Protein AF-A0A3P7IKB2-F1 (afdb_monomer)

Mean predicted aligned error: 12.68 Å

Radius of gyration: 20.89 Å; Cα contacts (8 Å, |Δi|>4): 134; chains: 1; bounding box: 63×35×71 Å

Organism: Strongylus vulgaris (NCBI:txid40348)

pLDDT: mean 78.28, std 22.85, range [29.98, 98.69]

Sequence (186 aa):
MGSYHFILLITIACICNASSASIFAKDVGKMSVLPPAHYDYEACMDNIFDNAQLTFNAKLGLDPALTWKNATELAEQVHMLIDKGVDSFVQVCNARQVYAYQLGATYPFCVNRFYLLNRDATPFADAVTYIHTYKHLEFICSTGFDVYQSNLACIVNAEHTGGTVYQACFYKFQQIVQNNPYRFCE

Secondary structure (DSSP, 8-state):
----------------------S--S-GGG--SPPPS---GGG--HHHHHHHHHHHHHHHT--TT-SGGGHHHHHHHHHHHHHT-HHHHHHHHHHHHHHHHHHGGGHHHHS-HHHHHHSTT--HHHHHHHHHHHHHHHHHTTTTHHHHHHTHHHHHHHHTTSTHHHHHHHHHHHHHHHH-GGGGG-

Foldseek 3Di:
DDDDDDDDDPDPDPPPPPDDPDDDPDPPPPPPDDPPPDPPLVLADPVLLLVLLQQLCVLLVHDSPDDLQPLVVVLVSLVVQLLVALVSLVSNLVSLVSSCVSCPPNVVSSLDLVSQCVPPVRDSVSSVSNSCSSVVSVCCSPVVVVVCRVCVVVVSCCVPVVPPVVVVVVVVLVVVCVVPVVVNPD

Structure (mmCIF, N/CA/C/O backbone):
data_AF-A0A3P7IKB2-F1
#
_entry.id   AF-A0A3P7IKB2-F1
#
loop_
_atom_site.group_PDB
_atom_site.id
_atom_site.type_symbol
_atom_site.label_atom_id
_atom_site.label_alt_id
_atom_site.label_comp_id
_atom_site.label_asym_id
_atom_site.label_entity_id
_atom_site.label_seq_id
_atom_site.pdbx_PDB_ins_code
_atom_site.Cartn_x
_atom_site.Cartn_y
_atom_site.Cartn_z
_atom_site.occupancy
_atom_site.B_iso_or_equiv
_atom_site.auth_seq_id
_atom_site.auth_comp_id
_atom_site.auth_asym_id
_atom_site.auth_atom_id
_atom_site.pdbx_PDB_model_num
ATOM 1 N N . MET A 1 1 ? -32.633 13.923 53.575 1.00 35.03 1 MET A N 1
ATOM 2 C CA . MET A 1 1 ? -31.518 13.758 54.532 1.00 35.03 1 MET A CA 1
ATOM 3 C C . MET A 1 1 ? -30.648 12.616 54.034 1.00 35.03 1 MET A C 1
ATOM 5 O O . MET A 1 1 ? -31.168 11.516 53.955 1.00 35.03 1 MET A O 1
ATOM 9 N N . GLY A 1 2 ? -29.385 12.911 53.691 1.00 33.53 2 GLY A N 1
ATOM 10 C CA . GLY A 1 2 ? -28.311 11.953 53.353 1.00 33.53 2 GLY A CA 1
ATOM 11 C C . GLY A 1 2 ? -28.453 11.256 51.991 1.00 33.53 2 GLY A C 1
ATOM 12 O O . GLY A 1 2 ? -29.550 10.896 51.602 1.00 33.53 2 GLY A O 1
ATOM 13 N N . SER A 1 3 ? -27.419 11.021 51.190 1.00 29.98 3 SER A N 1
ATOM 14 C CA . SER A 1 3 ? -25.998 11.359 51.267 1.00 29.98 3 SER A CA 1
ATOM 15 C C . SER A 1 3 ? -25.433 11.289 49.847 1.00 29.98 3 SER A C 1
ATOM 17 O O . SER A 1 3 ? -25.861 10.477 49.030 1.00 29.98 3 SER A O 1
ATOM 19 N N . TYR A 1 4 ? -24.479 12.168 49.575 1.00 33.03 4 TYR A N 1
ATOM 20 C CA . TYR A 1 4 ? -23.748 12.300 48.324 1.00 33.03 4 TYR A CA 1
ATOM 21 C C . TYR A 1 4 ? -22.909 11.049 48.032 1.00 33.03 4 TYR A C 1
ATOM 23 O O . TYR A 1 4 ? -22.103 10.650 48.868 1.00 33.03 4 TYR A O 1
ATOM 31 N N . HIS A 1 5 ? -23.024 10.492 46.825 1.00 34.00 5 HIS A N 1
ATOM 32 C CA . HIS A 1 5 ? -21.982 9.648 46.244 1.00 34.00 5 HIS A CA 1
ATOM 33 C C . HIS A 1 5 ? -21.481 10.295 44.953 1.00 34.00 5 HIS A C 1
ATOM 35 O O . HIS A 1 5 ? -22.107 10.226 43.899 1.00 34.00 5 HIS A O 1
ATOM 41 N N . PHE A 1 6 ? -20.339 10.966 45.091 1.00 35.66 6 PHE A N 1
ATOM 42 C CA . PHE A 1 6 ? -19.444 11.357 44.011 1.00 35.66 6 PHE A CA 1
ATOM 43 C C . PHE A 1 6 ? -19.010 10.092 43.256 1.00 35.66 6 PHE A C 1
ATOM 45 O O . PHE A 1 6 ? -18.331 9.243 43.833 1.00 35.66 6 PHE A O 1
ATOM 52 N N . ILE A 1 7 ? -19.375 9.967 41.979 1.00 40.84 7 ILE A N 1
ATOM 53 C CA . ILE A 1 7 ? -18.714 9.032 41.064 1.00 40.84 7 ILE A CA 1
ATOM 54 C C . ILE A 1 7 ? -17.705 9.841 40.254 1.00 40.84 7 ILE A C 1
ATOM 56 O O . ILE A 1 7 ? -18.037 10.775 39.528 1.00 40.84 7 ILE A O 1
ATOM 60 N N . LEU A 1 8 ? -16.452 9.484 40.495 1.00 32.28 8 LEU A N 1
ATOM 61 C CA . LEU A 1 8 ? -15.221 10.032 39.963 1.00 32.28 8 LEU A CA 1
ATOM 62 C C . LEU A 1 8 ? -15.189 9.889 38.427 1.00 32.28 8 LEU A C 1
ATOM 64 O O . LEU A 1 8 ? -15.072 8.783 37.905 1.00 32.28 8 LEU A O 1
ATOM 68 N N . LEU A 1 9 ? -15.277 11.007 37.704 1.00 33.47 9 LEU A N 1
ATOM 69 C CA . LEU A 1 9 ? -14.920 11.087 36.285 1.00 33.47 9 LEU A CA 1
ATOM 70 C C . LEU A 1 9 ? -13.393 10.984 36.176 1.00 33.47 9 LEU A C 1
ATOM 72 O O . LEU A 1 9 ? -12.683 11.958 36.414 1.00 33.47 9 LEU A O 1
ATOM 76 N N . ILE A 1 10 ? -12.883 9.798 35.845 1.00 36.22 10 ILE A N 1
ATOM 77 C CA . ILE A 1 10 ? -11.482 9.619 35.456 1.00 36.22 10 ILE A CA 1
ATOM 78 C C . ILE A 1 10 ? -11.374 10.025 33.985 1.00 36.22 10 ILE A C 1
ATOM 80 O O . ILE A 1 10 ? -11.664 9.245 33.081 1.00 36.22 10 ILE A O 1
ATOM 84 N N . THR A 1 11 ? -10.975 11.269 33.739 1.00 36.56 11 THR A N 1
ATOM 85 C CA . THR A 1 11 ? -10.481 11.704 32.435 1.00 36.56 11 THR A CA 1
ATOM 86 C C . THR A 1 11 ? -9.097 11.095 32.217 1.00 36.56 11 THR A C 1
ATOM 88 O O . THR A 1 11 ? -8.102 11.544 32.783 1.00 36.56 11 THR A O 1
ATOM 91 N N . ILE A 1 12 ? -9.019 10.048 31.394 1.00 41.91 12 ILE A N 1
ATOM 92 C CA . ILE A 1 12 ? -7.742 9.550 30.875 1.00 41.91 12 ILE A CA 1
ATOM 93 C C . ILE A 1 12 ? -7.279 10.553 29.814 1.00 41.91 12 ILE A C 1
ATOM 95 O O . ILE A 1 12 ? -7.663 10.485 28.650 1.00 41.91 12 ILE A O 1
ATOM 99 N N . ALA A 1 13 ? -6.489 11.536 30.238 1.00 35.66 13 ALA A N 1
ATOM 100 C CA . ALA A 1 13 ? -5.716 12.364 29.328 1.00 35.66 13 ALA A CA 1
ATOM 101 C C . ALA A 1 13 ? -4.576 11.503 28.760 1.00 35.66 13 ALA A C 1
ATOM 103 O O . ALA A 1 13 ? -3.631 11.167 29.473 1.00 35.66 13 ALA A O 1
ATOM 104 N N . CYS A 1 14 ? -4.664 11.126 27.482 1.00 36.06 14 CYS A N 1
ATOM 105 C CA . CYS A 1 14 ? -3.526 10.592 26.736 1.00 36.06 14 CYS A CA 1
ATOM 106 C C . CYS A 1 14 ? -2.481 11.705 26.583 1.00 36.06 14 CYS A C 1
ATOM 108 O O . CYS A 1 14 ? -2.535 12.513 25.659 1.00 36.06 14 CYS A O 1
ATOM 110 N N . ILE A 1 15 ? -1.536 11.767 27.518 1.00 36.44 15 ILE A N 1
ATOM 111 C CA . ILE A 1 15 ? -0.353 12.616 27.406 1.00 36.44 15 ILE A CA 1
ATOM 112 C C . ILE A 1 15 ? 0.660 11.846 26.554 1.00 36.44 15 ILE A C 1
ATOM 114 O O . ILE A 1 15 ? 1.457 11.060 27.064 1.00 36.44 15 ILE A O 1
ATOM 118 N N . CYS A 1 16 ? 0.626 12.050 25.238 1.00 31.62 16 CYS A N 1
ATOM 119 C CA . CYS A 1 16 ? 1.733 11.669 24.366 1.00 31.62 16 CYS A CA 1
ATOM 120 C C . CYS A 1 16 ? 2.900 12.637 24.612 1.00 31.62 16 CYS A C 1
ATOM 122 O O . CYS A 1 16 ? 3.065 13.626 23.903 1.00 31.62 16 CYS A O 1
ATOM 124 N N . ASN A 1 17 ? 3.714 12.361 25.634 1.00 33.75 17 ASN A N 1
ATOM 125 C CA . ASN A 1 17 ? 5.027 12.986 25.783 1.00 33.75 17 ASN A CA 1
ATOM 126 C C . ASN A 1 17 ? 5.966 12.418 24.709 1.00 33.75 17 ASN A C 1
ATOM 128 O O . ASN A 1 17 ? 6.709 11.469 24.949 1.00 33.75 17 ASN A O 1
ATOM 132 N N . ALA A 1 18 ? 5.935 12.999 23.512 1.00 41.00 18 ALA A N 1
ATOM 133 C CA . ALA A 1 18 ? 6.998 12.821 22.535 1.00 41.00 18 ALA A CA 1
ATOM 134 C C . ALA A 1 18 ? 8.152 13.766 22.899 1.00 41.00 18 ALA A C 1
ATOM 136 O O . ALA A 1 18 ? 8.219 14.898 22.430 1.00 41.00 18 ALA A O 1
ATOM 137 N N . SER A 1 19 ? 9.059 13.295 23.755 1.00 37.88 19 SER A N 1
ATOM 138 C CA . SER A 1 19 ? 10.314 13.988 24.051 1.00 37.88 19 SER A CA 1
ATOM 139 C C . SER A 1 19 ? 11.480 13.032 23.883 1.00 37.88 19 SER A C 1
ATOM 141 O O . SER A 1 19 ? 11.711 12.192 24.749 1.00 37.88 19 SER A O 1
ATOM 143 N N . SER A 1 20 ? 12.211 13.186 22.776 1.00 37.53 20 SER A N 1
ATOM 144 C CA . SER A 1 20 ? 13.685 13.197 22.718 1.00 37.53 20 SER A CA 1
ATOM 145 C C . SER A 1 20 ? 14.148 13.273 21.260 1.00 37.53 20 SER A C 1
ATOM 147 O O . SER A 1 20 ? 14.622 12.301 20.681 1.00 37.53 20 SER A O 1
ATOM 149 N N . ALA A 1 21 ? 14.020 14.458 20.660 1.00 41.19 21 ALA A N 1
ATOM 150 C CA . ALA A 1 21 ? 14.816 14.841 19.501 1.00 41.19 21 ALA A CA 1
ATOM 151 C C . ALA A 1 21 ? 16.108 15.494 20.010 1.00 41.19 21 ALA A C 1
ATOM 153 O O . ALA A 1 21 ? 16.166 16.708 20.173 1.00 41.19 21 ALA A O 1
ATOM 154 N N . SER A 1 22 ? 17.123 14.689 20.326 1.00 43.22 22 SER A N 1
ATOM 155 C CA . SER A 1 22 ? 18.510 15.156 20.467 1.00 43.22 22 SER A CA 1
ATOM 156 C C . SER A 1 22 ? 19.456 13.985 20.723 1.00 43.22 22 SER A C 1
ATOM 158 O O . SER A 1 22 ? 19.772 13.697 21.861 1.00 43.22 22 SER A O 1
ATOM 160 N N . ILE A 1 23 ? 19.911 13.317 19.661 1.00 38.28 23 ILE A N 1
ATOM 161 C CA . ILE A 1 23 ? 21.263 12.739 19.483 1.00 38.28 23 ILE A CA 1
ATOM 162 C C . ILE A 1 23 ? 21.319 12.347 17.998 1.00 38.28 23 ILE A C 1
ATOM 164 O O . ILE A 1 23 ? 21.072 11.211 17.642 1.00 38.28 23 ILE A O 1
ATOM 168 N N . PHE A 1 24 ? 21.543 13.309 17.103 1.00 40.88 24 PHE A N 1
ATOM 169 C CA . PHE A 1 24 ? 22.051 13.067 15.739 1.00 40.88 24 PHE A CA 1
ATOM 170 C C . PHE A 1 24 ? 22.566 14.398 15.174 1.00 40.88 24 PHE A C 1
ATOM 172 O O . PHE A 1 24 ? 22.107 14.915 14.167 1.00 40.88 24 PHE A O 1
ATOM 179 N N . ALA A 1 25 ? 23.504 15.017 15.890 1.00 40.91 25 ALA A N 1
ATOM 180 C CA . ALA A 1 25 ? 24.117 16.282 15.481 1.00 40.91 25 ALA A CA 1
ATOM 181 C C . ALA A 1 25 ? 25.643 16.231 15.612 1.00 40.91 25 ALA A C 1
ATOM 183 O O . ALA A 1 25 ? 26.257 17.175 16.105 1.00 40.91 25 ALA A O 1
ATOM 184 N N . LYS A 1 26 ? 26.272 15.110 15.224 1.00 38.34 26 LYS A N 1
ATOM 185 C CA . LYS A 1 26 ? 27.737 15.012 15.308 1.00 38.34 26 LYS A CA 1
ATOM 186 C C . LYS A 1 26 ? 28.496 14.427 14.121 1.00 38.34 26 LYS A C 1
ATOM 188 O O . LYS A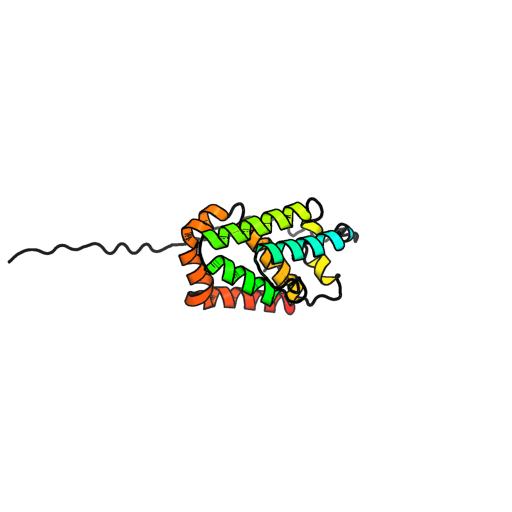 1 26 ? 29.705 14.320 14.240 1.00 38.34 26 LYS A O 1
ATOM 193 N N . ASP A 1 27 ? 27.861 14.196 12.969 1.00 39.84 27 ASP A N 1
ATOM 194 C CA . ASP A 1 27 ? 28.588 13.780 11.751 1.00 39.84 27 ASP A CA 1
ATOM 195 C C . ASP A 1 27 ? 28.068 14.419 10.446 1.00 39.84 27 ASP A C 1
ATOM 197 O O . ASP A 1 27 ? 28.113 13.834 9.369 1.00 39.84 27 ASP A O 1
ATOM 201 N N . VAL A 1 28 ? 27.623 15.680 10.498 1.00 44.06 28 VAL A N 1
ATOM 202 C CA . VAL A 1 28 ? 27.220 16.441 9.289 1.00 44.06 28 VAL A CA 1
ATOM 203 C C . VAL A 1 28 ? 28.438 16.961 8.488 1.00 44.06 28 VAL A C 1
ATOM 205 O O . VAL A 1 28 ? 28.302 17.492 7.393 1.00 44.06 28 VAL A O 1
ATOM 208 N N . GLY A 1 29 ? 29.666 16.761 8.980 1.00 36.91 29 GLY A N 1
ATOM 209 C CA . GLY A 1 29 ? 30.896 17.281 8.363 1.00 36.91 29 GLY A CA 1
ATOM 210 C C . GLY A 1 29 ? 31.523 16.433 7.245 1.00 36.91 29 GLY A C 1
ATOM 211 O O . GLY A 1 29 ? 32.577 16.813 6.742 1.00 36.91 29 GLY A O 1
ATOM 212 N N . LYS A 1 30 ? 30.937 15.287 6.867 1.00 37.75 30 LYS A N 1
ATOM 213 C CA . LYS A 1 30 ? 31.501 14.379 5.840 1.00 37.75 30 LYS A CA 1
ATOM 214 C C . LYS A 1 30 ? 30.495 13.864 4.802 1.00 37.75 30 LYS A C 1
ATOM 216 O O . LYS A 1 30 ? 30.789 12.908 4.093 1.00 37.75 30 LYS A O 1
ATOM 221 N N . MET A 1 31 ? 29.342 14.513 4.650 1.00 40.25 31 MET A N 1
ATOM 222 C CA . MET A 1 31 ? 28.384 14.184 3.586 1.00 40.25 31 MET A CA 1
ATOM 223 C C . MET A 1 31 ? 28.630 15.050 2.336 1.00 40.25 31 MET A C 1
ATOM 225 O O . MET A 1 31 ? 27.767 15.808 1.912 1.00 40.25 31 MET A O 1
ATOM 229 N N . SER A 1 32 ? 29.835 14.993 1.766 1.00 43.19 32 SER A N 1
ATOM 230 C CA . SER A 1 32 ? 30.156 15.621 0.468 1.00 43.19 32 SER A CA 1
ATOM 231 C C . SER A 1 32 ? 30.584 14.611 -0.598 1.00 43.19 32 SER A C 1
ATOM 233 O O . SER A 1 32 ? 31.052 14.989 -1.668 1.00 43.19 32 SER A O 1
ATOM 235 N N . VAL A 1 33 ? 30.360 13.321 -0.346 1.00 41.59 33 VAL A N 1
ATOM 236 C CA . VAL A 1 33 ? 30.432 12.289 -1.378 1.00 41.59 33 VAL A CA 1
ATOM 237 C C . VAL A 1 33 ? 29.000 11.877 -1.680 1.00 41.59 33 VAL A C 1
ATOM 239 O O . VAL A 1 33 ? 28.375 11.164 -0.896 1.00 41.59 33 VAL A O 1
ATOM 242 N N . LEU A 1 34 ? 28.464 12.374 -2.798 1.00 44.47 34 LEU A N 1
ATOM 243 C CA . LEU A 1 34 ? 27.286 11.764 -3.410 1.00 44.47 34 LEU A CA 1
ATOM 244 C C . LEU A 1 34 ? 27.591 10.264 -3.573 1.00 44.47 34 LEU A C 1
ATOM 246 O O . LEU A 1 34 ? 28.666 9.937 -4.089 1.00 44.47 34 LEU A O 1
ATOM 250 N N . PRO A 1 35 ? 26.713 9.356 -3.113 1.00 43.41 35 PRO A N 1
ATOM 251 C CA . PRO A 1 35 ? 26.913 7.933 -3.339 1.00 43.41 35 PRO A CA 1
ATOM 252 C C . PRO A 1 35 ? 27.059 7.665 -4.850 1.00 43.41 35 PRO A C 1
ATOM 254 O O . PRO A 1 35 ? 26.479 8.395 -5.660 1.00 43.41 35 PRO A O 1
ATOM 257 N N . PRO A 1 36 ? 27.872 6.670 -5.246 1.00 42.41 36 PRO A N 1
ATOM 258 C CA . PRO A 1 36 ? 28.173 6.400 -6.648 1.00 42.41 36 PRO A CA 1
ATOM 259 C C . PRO A 1 36 ? 26.894 6.192 -7.472 1.00 42.41 36 PRO A C 1
ATOM 261 O O . PRO A 1 36 ? 25.924 5.610 -6.995 1.00 42.41 36 PRO A O 1
ATOM 264 N N . ALA A 1 37 ? 26.919 6.667 -8.719 1.00 46.56 37 ALA A N 1
ATOM 265 C CA . ALA A 1 37 ? 25.784 6.836 -9.635 1.00 46.56 37 ALA A CA 1
ATOM 266 C C . ALA A 1 37 ? 25.101 5.542 -10.142 1.00 46.56 37 ALA A C 1
ATOM 268 O O . ALA A 1 37 ? 24.455 5.563 -11.184 1.00 46.56 37 ALA A O 1
ATOM 269 N N . HIS A 1 38 ? 25.217 4.427 -9.424 1.00 43.47 38 HIS A N 1
ATOM 270 C CA . HIS A 1 38 ? 24.499 3.185 -9.708 1.00 43.47 38 HIS A CA 1
ATOM 271 C C . HIS A 1 38 ? 23.595 2.860 -8.521 1.00 43.47 38 HIS A C 1
ATOM 273 O O . HIS A 1 38 ? 23.889 2.004 -7.689 1.00 43.47 38 HIS A O 1
ATOM 279 N N . TYR A 1 39 ? 22.484 3.582 -8.416 1.00 48.94 39 TYR A N 1
ATOM 280 C CA . TYR A 1 39 ? 21.357 3.045 -7.674 1.00 48.94 39 TYR A CA 1
ATOM 281 C C . TYR A 1 39 ? 20.778 1.917 -8.522 1.00 48.94 39 TYR A C 1
ATOM 283 O O . TYR A 1 39 ? 20.289 2.159 -9.624 1.00 48.94 39 TYR A O 1
ATOM 291 N N . ASP A 1 40 ? 20.873 0.691 -8.024 1.00 51.88 40 ASP A N 1
ATOM 292 C CA . ASP A 1 40 ? 20.296 -0.487 -8.663 1.00 51.88 40 ASP A CA 1
ATOM 293 C C . ASP A 1 40 ? 18.762 -0.466 -8.495 1.00 51.88 40 ASP A C 1
ATOM 295 O O . ASP A 1 40 ? 18.171 -1.205 -7.710 1.00 51.88 40 ASP A O 1
ATOM 299 N N . TYR A 1 41 ? 18.109 0.494 -9.159 1.00 55.34 41 TYR A N 1
ATOM 300 C CA . TYR A 1 41 ? 16.652 0.566 -9.282 1.00 55.34 41 TYR A CA 1
ATOM 301 C C . TYR A 1 41 ? 16.120 -0.510 -10.245 1.00 55.34 41 TYR A C 1
ATOM 303 O O . TYR A 1 41 ? 14.919 -0.769 -10.266 1.00 55.34 41 TYR A O 1
ATOM 311 N N . GLU A 1 42 ? 17.006 -1.141 -11.021 1.00 61.50 42 GLU A N 1
ATOM 312 C CA . GLU A 1 42 ? 16.696 -2.189 -12.001 1.00 61.50 42 GLU A CA 1
ATOM 313 C C . GLU A 1 42 ? 16.391 -3.544 -11.348 1.00 61.50 42 GLU A C 1
ATOM 315 O O . GLU A 1 42 ? 15.908 -4.463 -12.005 1.00 61.50 42 GLU A O 1
ATOM 320 N N . ALA A 1 43 ? 16.598 -3.667 -10.037 1.00 83.00 43 ALA A N 1
ATOM 321 C CA . ALA A 1 43 ? 16.250 -4.868 -9.292 1.00 83.00 43 ALA A CA 1
ATOM 322 C C . ALA A 1 43 ? 14.733 -5.047 -9.080 1.00 83.00 43 ALA A C 1
ATOM 324 O O . ALA A 1 43 ? 14.319 -6.113 -8.608 1.00 83.00 43 ALA A O 1
ATOM 325 N N . CYS A 1 44 ? 13.896 -4.048 -9.411 1.00 89.81 44 CYS A N 1
ATOM 326 C CA . CYS A 1 44 ? 12.447 -4.249 -9.446 1.00 89.81 44 CYS A CA 1
ATOM 327 C C . CYS A 1 44 ? 12.022 -5.073 -10.669 1.00 89.81 44 CYS A C 1
ATOM 329 O O . CYS A 1 44 ? 12.337 -4.728 -11.803 1.00 89.81 44 CYS A O 1
ATOM 331 N N . MET A 1 45 ? 11.260 -6.145 -10.444 1.00 91.88 45 MET A N 1
ATOM 332 C CA . MET A 1 45 ? 10.664 -6.937 -11.522 1.00 91.88 45 MET A CA 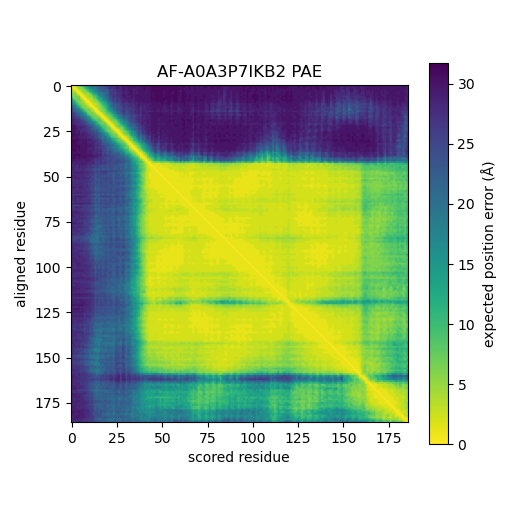1
ATOM 333 C C . MET A 1 45 ? 9.221 -6.489 -11.786 1.00 91.88 45 MET A C 1
ATOM 335 O O . MET A 1 45 ? 8.300 -6.953 -11.113 1.00 91.88 45 MET A O 1
ATOM 339 N N . ASP A 1 46 ? 9.023 -5.617 -12.780 1.00 92.25 46 ASP A N 1
ATOM 340 C CA . ASP A 1 46 ? 7.733 -5.007 -13.150 1.00 92.25 46 ASP A CA 1
ATOM 341 C C . ASP A 1 46 ? 6.569 -6.004 -13.226 1.00 92.25 46 ASP A C 1
ATOM 343 O O . ASP A 1 46 ? 5.506 -5.772 -12.660 1.00 92.25 46 ASP A O 1
ATOM 347 N N . ASN A 1 47 ? 6.774 -7.156 -13.867 1.00 93.88 47 ASN A N 1
ATOM 348 C CA . ASN A 1 47 ? 5.737 -8.177 -14.012 1.00 93.88 47 ASN A CA 1
ATOM 349 C C . ASN A 1 47 ? 5.304 -8.788 -12.667 1.00 93.88 47 ASN A C 1
ATOM 351 O O . ASN A 1 47 ? 4.130 -9.109 -12.481 1.00 93.88 47 ASN A O 1
ATOM 355 N N . ILE A 1 48 ? 6.245 -8.965 -11.734 1.00 95.19 48 ILE A N 1
ATOM 356 C CA . ILE A 1 48 ? 5.958 -9.447 -10.378 1.00 95.19 48 ILE A CA 1
ATOM 357 C C . ILE A 1 48 ? 5.258 -8.344 -9.592 1.00 95.19 48 ILE A C 1
ATOM 359 O O . ILE A 1 48 ? 4.291 -8.616 -8.885 1.00 95.19 48 ILE A O 1
ATOM 363 N N . PHE A 1 49 ? 5.718 -7.104 -9.744 1.00 95.81 49 PHE A N 1
ATOM 364 C CA . PHE A 1 49 ? 5.146 -5.955 -9.066 1.00 95.81 49 PHE A CA 1
ATOM 365 C C . PHE A 1 49 ? 3.688 -5.704 -9.469 1.00 95.81 49 PHE A C 1
ATOM 367 O O . PHE A 1 49 ? 2.819 -5.610 -8.600 1.00 95.81 49 PHE A O 1
ATOM 374 N N . ASP A 1 50 ? 3.389 -5.726 -10.765 1.00 96.44 50 ASP A N 1
ATOM 375 C CA . ASP A 1 50 ? 2.028 -5.559 -11.278 1.00 96.44 50 ASP A CA 1
ATOM 376 C C . ASP A 1 50 ? 1.114 -6.711 -10.836 1.00 96.44 50 ASP A C 1
ATOM 378 O O . ASP A 1 50 ? -0.024 -6.492 -10.418 1.00 96.44 50 ASP A O 1
ATOM 382 N N . ASN A 1 51 ? 1.616 -7.951 -10.851 1.00 97.56 51 ASN A N 1
ATOM 383 C CA . ASN A 1 51 ? 0.860 -9.106 -10.365 1.00 97.56 51 ASN A CA 1
ATOM 384 C C . ASN A 1 51 ? 0.583 -9.029 -8.854 1.00 97.56 51 ASN A C 1
ATOM 386 O O . ASN A 1 51 ? -0.525 -9.351 -8.413 1.00 97.56 51 ASN A O 1
ATOM 390 N N . ALA A 1 52 ? 1.562 -8.578 -8.066 1.00 98.06 52 ALA A N 1
ATOM 391 C CA . ALA A 1 52 ? 1.401 -8.382 -6.633 1.00 98.06 52 ALA A CA 1
ATOM 392 C C . ALA A 1 52 ? 0.331 -7.321 -6.345 1.00 98.06 52 ALA A C 1
ATOM 394 O O . ALA A 1 52 ? -0.541 -7.551 -5.505 1.00 98.06 52 ALA A O 1
ATOM 395 N N . GLN A 1 53 ? 0.331 -6.204 -7.083 1.00 98.06 53 GLN A N 1
ATOM 396 C CA . GLN A 1 53 ? -0.713 -5.181 -6.981 1.00 98.06 53 GLN A CA 1
ATOM 397 C C . GLN A 1 53 ? -2.101 -5.751 -7.299 1.00 98.06 53 GLN A C 1
ATOM 399 O O . GLN A 1 53 ? -3.033 -5.583 -6.515 1.00 98.06 53 GLN A O 1
ATOM 404 N N . LEU A 1 54 ? -2.240 -6.472 -8.415 1.00 98.25 54 LEU A N 1
ATOM 405 C CA . LEU A 1 54 ? -3.509 -7.097 -8.799 1.00 98.25 54 LEU A CA 1
ATOM 406 C C . LEU A 1 54 ? -3.998 -8.091 -7.739 1.00 98.25 54 LEU A C 1
ATOM 408 O O . LEU A 1 54 ? -5.181 -8.114 -7.401 1.00 98.25 54 LEU A O 1
ATOM 412 N N . THR A 1 55 ? -3.087 -8.888 -7.178 1.00 98.44 55 THR A N 1
ATOM 413 C CA . THR A 1 55 ? -3.401 -9.854 -6.118 1.00 98.44 55 THR A CA 1
ATOM 414 C C . THR A 1 55 ? -3.846 -9.152 -4.836 1.00 98.44 55 THR A C 1
ATOM 416 O O . THR A 1 55 ? -4.800 -9.596 -4.192 1.00 98.44 55 THR A O 1
ATOM 419 N N . PHE A 1 56 ? -3.185 -8.052 -4.467 1.00 98.69 56 PHE A N 1
ATOM 420 C CA . PHE A 1 56 ? -3.566 -7.221 -3.328 1.00 98.69 56 PHE A CA 1
ATOM 421 C C . PHE A 1 56 ? -4.986 -6.670 -3.500 1.00 98.69 56 PHE A C 1
ATOM 423 O O . PHE A 1 56 ? -5.824 -6.866 -2.619 1.00 98.69 56 PHE A O 1
ATOM 430 N N . ASN A 1 57 ? -5.285 -6.080 -4.660 1.00 98.69 57 ASN A N 1
ATOM 431 C CA . ASN A 1 57 ? -6.613 -5.543 -4.960 1.00 98.69 57 ASN A CA 1
ATOM 432 C C . ASN A 1 57 ? -7.678 -6.639 -4.920 1.00 98.69 57 ASN A C 1
ATOM 434 O O . ASN A 1 57 ? -8.694 -6.485 -4.248 1.00 98.69 57 ASN A O 1
ATOM 438 N N . ALA A 1 58 ? -7.419 -7.780 -5.566 1.00 98.56 58 ALA A N 1
ATOM 439 C CA . ALA A 1 58 ? -8.348 -8.904 -5.601 1.00 98.56 58 ALA A CA 1
ATOM 440 C C . ALA A 1 58 ? -8.663 -9.448 -4.198 1.00 98.56 58 ALA A C 1
ATOM 442 O O . ALA A 1 58 ? -9.814 -9.766 -3.905 1.00 98.56 58 ALA A O 1
ATOM 443 N N . LYS A 1 59 ? -7.665 -9.521 -3.307 1.00 98.25 59 LYS A N 1
ATOM 444 C CA . LYS A 1 59 ? -7.862 -9.964 -1.916 1.00 98.25 59 LYS A CA 1
ATOM 445 C C . LYS A 1 59 ? -8.746 -9.032 -1.099 1.00 98.25 59 LYS A C 1
ATOM 447 O O . LYS A 1 59 ? -9.399 -9.496 -0.170 1.00 98.25 59 LYS A O 1
ATOM 452 N N . LEU A 1 60 ? -8.738 -7.749 -1.431 1.00 98.38 60 LEU A N 1
ATOM 453 C CA . LEU A 1 60 ? -9.480 -6.711 -0.724 1.00 98.38 60 LEU A CA 1
ATOM 454 C C . LEU A 1 60 ? -10.777 -6.305 -1.436 1.00 98.38 60 LEU A C 1
ATOM 456 O O . LEU A 1 60 ? -11.520 -5.474 -0.920 1.00 98.38 60 LEU A O 1
ATOM 460 N N . GLY A 1 61 ? -11.067 -6.900 -2.597 1.00 98.12 61 GLY A N 1
ATOM 461 C CA . GLY A 1 61 ? -12.223 -6.542 -3.418 1.00 98.12 61 GLY A CA 1
ATOM 462 C C . GLY A 1 61 ? -12.136 -5.132 -4.010 1.00 98.12 61 GLY A C 1
ATOM 463 O O . GLY A 1 61 ? -13.172 -4.521 -4.256 1.00 98.12 61 GLY A O 1
ATOM 464 N N . LEU A 1 62 ? -10.921 -4.610 -4.202 1.00 98.31 62 LEU A N 1
ATOM 465 C CA . LEU A 1 62 ? -10.675 -3.312 -4.830 1.00 98.31 62 LEU A CA 1
ATOM 466 C C . LEU A 1 62 ? -10.716 -3.435 -6.356 1.00 98.31 62 LEU A C 1
ATOM 468 O O . LEU A 1 62 ? -10.509 -4.520 -6.909 1.00 98.31 62 LEU A O 1
ATOM 472 N N . ASP A 1 63 ? -10.924 -2.313 -7.044 1.00 97.88 63 ASP A N 1
ATOM 473 C CA . ASP A 1 63 ? -10.841 -2.268 -8.505 1.00 97.88 63 ASP A CA 1
ATOM 474 C C . ASP A 1 63 ? -9.428 -2.703 -8.972 1.00 97.88 63 ASP A C 1
ATOM 476 O O . ASP A 1 63 ? -8.422 -2.141 -8.522 1.00 97.88 63 ASP A O 1
ATOM 480 N N . PRO A 1 64 ? -9.300 -3.710 -9.861 1.00 97.00 64 PRO A N 1
ATOM 481 C CA . PRO A 1 64 ? -8.005 -4.145 -10.386 1.00 97.00 64 PRO A CA 1
ATOM 482 C C . PRO A 1 64 ? -7.244 -3.052 -11.157 1.00 97.00 64 PRO A C 1
ATOM 484 O O . PRO A 1 64 ? -6.036 -3.184 -11.333 1.00 97.00 64 PRO A O 1
ATOM 487 N N . ALA A 1 65 ? -7.903 -1.975 -11.595 1.00 96.69 65 ALA A N 1
ATOM 488 C CA . ALA A 1 65 ? -7.258 -0.827 -12.233 1.00 96.69 65 ALA A CA 1
ATOM 489 C C . ALA A 1 65 ? -6.547 0.119 -11.242 1.00 96.69 65 ALA A C 1
ATOM 491 O O . ALA A 1 65 ? -5.842 1.040 -11.671 1.00 96.69 65 ALA A O 1
ATOM 492 N N . LEU A 1 66 ? -6.709 -0.079 -9.927 1.00 97.06 66 LEU A N 1
ATOM 493 C CA . LEU A 1 66 ? -6.005 0.703 -8.909 1.00 97.06 66 LEU A CA 1
ATOM 494 C C . LEU A 1 66 ? -4.548 0.252 -8.773 1.00 97.06 66 LEU A C 1
ATOM 496 O O . LEU A 1 66 ? -4.239 -0.910 -8.526 1.00 97.06 66 LEU A O 1
ATOM 500 N N . THR A 1 67 ? -3.632 1.191 -8.935 1.00 95.75 67 THR A N 1
ATOM 501 C CA . THR A 1 67 ? -2.188 0.989 -9.027 1.00 95.75 67 THR A CA 1
ATOM 502 C C . THR A 1 67 ? -1.461 2.208 -8.453 1.00 95.75 67 THR A C 1
ATOM 504 O O . THR A 1 67 ? -2.056 3.104 -7.853 1.00 95.75 67 THR A O 1
ATOM 507 N N . TRP A 1 68 ? -0.151 2.287 -8.681 1.00 94.69 68 TRP A N 1
ATOM 508 C CA . TRP A 1 68 ? 0.633 3.482 -8.389 1.00 94.69 68 TRP A CA 1
ATOM 509 C C . TRP A 1 68 ? 0.252 4.702 -9.238 1.00 94.69 68 TRP A C 1
ATOM 511 O O . TRP A 1 68 ? 0.702 5.786 -8.905 1.00 94.69 68 TRP A 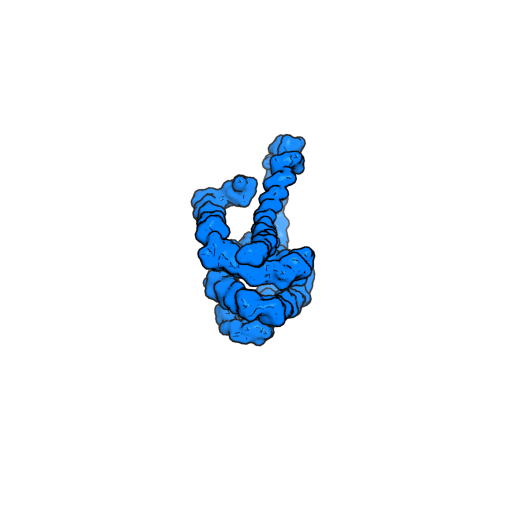O 1
ATOM 521 N N . LYS A 1 69 ? -0.544 4.566 -10.312 1.00 93.19 69 LYS A N 1
ATOM 522 C CA . LYS A 1 69 ? -0.957 5.692 -11.181 1.00 93.19 69 LYS A CA 1
ATOM 523 C C . LYS A 1 69 ? -2.185 6.457 -10.673 1.00 93.19 69 LYS A C 1
ATOM 525 O O . LYS A 1 69 ? -2.508 7.516 -11.192 1.00 93.19 69 LYS A O 1
ATOM 530 N N . ASN A 1 70 ? -2.892 5.897 -9.702 1.00 94.50 70 ASN A N 1
ATOM 531 C CA . ASN A 1 70 ? -4.087 6.448 -9.064 1.00 94.50 70 ASN A CA 1
ATOM 532 C C . ASN A 1 70 ? -3.988 6.174 -7.558 1.00 94.50 70 ASN A C 1
ATOM 534 O O . ASN A 1 70 ? -4.874 5.593 -6.928 1.00 94.50 70 ASN A O 1
ATOM 538 N N . ALA A 1 71 ? -2.849 6.574 -6.991 1.00 94.69 71 ALA A N 1
ATOM 539 C CA . ALA A 1 71 ? -2.436 6.170 -5.656 1.00 94.69 71 ALA A CA 1
ATOM 540 C C . ALA A 1 71 ? -3.311 6.772 -4.553 1.00 94.69 71 ALA A C 1
ATOM 542 O O . ALA A 1 71 ? -3.475 6.143 -3.511 1.00 94.69 71 ALA A O 1
ATOM 543 N N . THR A 1 72 ? -3.873 7.963 -4.774 1.00 92.19 72 THR A N 1
ATOM 544 C CA . THR A 1 72 ? -4.820 8.591 -3.839 1.00 92.19 72 THR A CA 1
ATOM 545 C C . THR A 1 72 ? -6.073 7.740 -3.672 1.00 92.19 72 THR A C 1
ATOM 547 O O . THR A 1 72 ? -6.387 7.355 -2.553 1.00 92.19 72 THR A O 1
ATOM 550 N N . GLU A 1 73 ? -6.720 7.360 -4.775 1.00 95.38 73 GLU A N 1
ATOM 551 C CA . GLU A 1 73 ? -7.916 6.508 -4.755 1.00 95.38 73 GLU A CA 1
ATOM 552 C C . GLU A 1 73 ? -7.609 5.143 -4.115 1.00 95.38 73 GLU A C 1
ATOM 554 O O . GLU A 1 73 ? -8.343 4.674 -3.248 1.00 95.38 73 GLU A O 1
ATOM 559 N N . LEU A 1 74 ? -6.472 4.527 -4.468 1.00 97.62 74 LEU A N 1
ATOM 560 C CA . LEU A 1 74 ? -6.022 3.286 -3.831 1.00 97.62 74 LEU A CA 1
ATOM 561 C C . LEU A 1 74 ? -5.858 3.452 -2.309 1.00 97.62 74 LEU A C 1
ATOM 563 O O . LEU A 1 74 ? -6.312 2.603 -1.543 1.00 97.62 74 LEU A O 1
ATOM 567 N N . ALA A 1 75 ? -5.207 4.529 -1.865 1.00 95.19 75 ALA A N 1
ATOM 568 C CA . ALA A 1 75 ? -4.970 4.801 -0.450 1.00 95.19 75 ALA A CA 1
ATOM 569 C C . ALA A 1 75 ? -6.272 5.058 0.321 1.00 95.19 75 ALA A C 1
ATOM 571 O O . ALA A 1 75 ? -6.414 4.583 1.447 1.00 95.19 75 ALA A O 1
ATOM 572 N N . GLU A 1 76 ? -7.217 5.782 -0.278 1.00 93.62 76 GLU A N 1
ATOM 573 C CA . GLU A 1 76 ? -8.537 6.045 0.297 1.00 93.62 76 GLU A CA 1
ATOM 574 C C . GLU A 1 76 ? -9.339 4.753 0.451 1.00 93.62 76 GLU A C 1
ATOM 576 O O . GLU A 1 76 ? -9.873 4.489 1.528 1.00 93.62 76 GLU A O 1
ATOM 581 N N . GLN A 1 77 ? -9.368 3.895 -0.573 1.00 97.25 77 GLN A N 1
ATOM 582 C CA . GLN A 1 77 ? -10.077 2.620 -0.479 1.00 97.25 77 GLN A CA 1
ATOM 583 C C . GLN A 1 77 ? -9.454 1.675 0.552 1.00 97.25 77 GLN A C 1
ATOM 585 O O . GLN A 1 77 ? -10.182 1.010 1.290 1.00 97.25 77 GLN A O 1
ATOM 590 N N . VAL A 1 78 ? -8.124 1.644 0.659 1.00 97.38 78 VAL A N 1
ATOM 591 C CA . VAL A 1 78 ? -7.437 0.885 1.712 1.00 97.38 78 VAL A CA 1
ATOM 592 C C . VAL A 1 78 ? -7.770 1.437 3.103 1.00 97.38 78 VAL A C 1
ATOM 594 O O . VAL A 1 78 ? -8.099 0.644 3.983 1.00 97.38 78 VAL A O 1
ATOM 597 N N . HIS A 1 79 ? -7.746 2.758 3.311 1.00 92.88 79 HIS A N 1
ATOM 598 C CA . HIS A 1 79 ? -8.134 3.357 4.597 1.00 92.88 79 HIS A CA 1
ATOM 599 C C . HIS A 1 79 ? -9.584 3.044 4.957 1.00 92.88 79 HIS A C 1
ATOM 601 O O . HIS A 1 79 ? -9.839 2.540 6.045 1.00 92.88 79 HIS A O 1
ATOM 607 N N . MET A 1 80 ? -10.520 3.191 4.015 1.00 93.75 80 MET A N 1
ATOM 608 C CA . MET A 1 80 ? -11.921 2.827 4.245 1.00 93.75 80 MET A CA 1
ATOM 609 C C . MET A 1 80 ? -12.093 1.364 4.671 1.00 93.75 80 MET A C 1
ATOM 611 O O . MET A 1 80 ? -13.047 1.036 5.376 1.00 93.75 80 MET A O 1
ATOM 615 N N . LEU A 1 81 ? -11.214 0.454 4.238 1.00 97.00 81 LEU A N 1
ATOM 616 C CA . LEU A 1 81 ? -11.218 -0.924 4.727 1.00 97.00 81 LEU A CA 1
ATOM 617 C C . LEU A 1 81 ? -10.694 -1.029 6.159 1.00 97.00 81 LEU A C 1
ATOM 619 O O . LEU A 1 81 ? -11.262 -1.790 6.936 1.00 97.00 81 LEU A O 1
ATOM 623 N N . ILE A 1 82 ? -9.656 -0.287 6.527 1.00 95.56 82 ILE A N 1
ATOM 624 C CA . ILE A 1 82 ? -9.128 -0.263 7.898 1.00 95.56 82 ILE A CA 1
ATOM 625 C C . ILE A 1 82 ? -10.185 0.291 8.870 1.00 95.56 82 ILE A C 1
ATOM 627 O O . ILE A 1 82 ? -10.450 -0.318 9.909 1.00 95.56 82 ILE A O 1
ATOM 631 N N . ASP A 1 83 ? -10.871 1.366 8.484 1.00 92.19 83 ASP A N 1
ATOM 632 C CA . ASP A 1 83 ? -11.849 2.080 9.317 1.00 92.19 83 ASP A CA 1
ATOM 633 C C . ASP A 1 83 ? -13.082 1.245 9.682 1.00 92.19 83 ASP A C 1
ATOM 635 O O . ASP A 1 83 ? -13.754 1.514 10.679 1.00 92.19 83 ASP A O 1
ATOM 639 N N . LYS A 1 84 ? -13.388 0.201 8.898 1.00 94.25 84 LYS A N 1
ATOM 640 C CA . LYS A 1 84 ? -14.516 -0.708 9.168 1.00 94.25 84 LYS A CA 1
ATOM 641 C C . LYS A 1 84 ? -14.380 -1.446 10.498 1.00 94.25 84 LYS A C 1
ATOM 643 O O . LYS A 1 84 ? -15.388 -1.902 11.035 1.00 94.25 84 LYS A O 1
ATOM 648 N N . GLY A 1 85 ? -13.160 -1.601 11.009 1.00 94.69 85 GLY A N 1
ATOM 649 C CA . GLY A 1 85 ? -12.890 -2.266 12.278 1.00 94.69 85 GLY A CA 1
ATOM 650 C C . GLY A 1 85 ? -11.769 -3.296 12.194 1.00 94.69 85 GLY A C 1
ATOM 651 O O . GLY A 1 85 ? -11.226 -3.582 11.127 1.00 94.69 85 GLY A O 1
ATOM 652 N N . VAL A 1 86 ? -11.448 -3.883 13.350 1.00 95.88 86 VAL A N 1
ATOM 653 C CA . VAL A 1 86 ? -10.271 -4.750 13.536 1.00 95.88 86 VAL A CA 1
ATOM 654 C C . VAL A 1 86 ? -10.262 -5.943 12.577 1.00 95.88 86 VAL A C 1
ATOM 656 O O . VAL A 1 86 ? -9.227 -6.227 11.986 1.00 95.88 86 VAL A O 1
ATOM 659 N N . ASP A 1 87 ? -11.402 -6.596 12.342 1.00 97.25 87 ASP A N 1
ATOM 660 C CA . ASP A 1 87 ? -11.465 -7.743 11.423 1.00 97.25 87 ASP A CA 1
ATOM 661 C C . ASP A 1 87 ? -11.099 -7.357 9.982 1.00 97.25 87 ASP A C 1
ATOM 663 O O . ASP A 1 87 ? -10.366 -8.073 9.300 1.00 97.25 87 ASP A O 1
ATOM 667 N N . SER A 1 88 ? -11.578 -6.200 9.521 1.00 97.69 88 SER A N 1
ATOM 668 C CA . SER A 1 88 ? -11.275 -5.681 8.184 1.00 97.69 88 SER A CA 1
ATOM 669 C C . SER A 1 88 ? -9.822 -5.199 8.098 1.00 97.69 88 SER A C 1
ATOM 671 O O . SER A 1 88 ? -9.125 -5.486 7.125 1.00 97.69 88 SER A O 1
ATOM 673 N N . PHE A 1 89 ? -9.305 -4.580 9.161 1.00 97.44 89 PHE A N 1
ATOM 674 C CA . PHE A 1 89 ? -7.886 -4.253 9.295 1.00 97.44 89 PHE A CA 1
ATOM 675 C C . PHE A 1 89 ? -6.983 -5.500 9.197 1.00 97.44 89 PHE A C 1
ATOM 677 O O . PHE A 1 89 ? -6.007 -5.504 8.444 1.00 97.44 89 PHE A O 1
ATOM 684 N N . VAL A 1 90 ? -7.338 -6.603 9.865 1.00 97.94 90 VAL A N 1
ATOM 685 C CA . VAL A 1 90 ? -6.616 -7.885 9.763 1.00 97.94 90 VAL A CA 1
ATOM 686 C C . VAL A 1 90 ? -6.608 -8.415 8.325 1.00 97.94 90 VAL A C 1
ATOM 688 O O . VAL A 1 90 ? -5.588 -8.937 7.867 1.00 97.94 90 VAL A O 1
ATOM 691 N N . GLN A 1 91 ? -7.706 -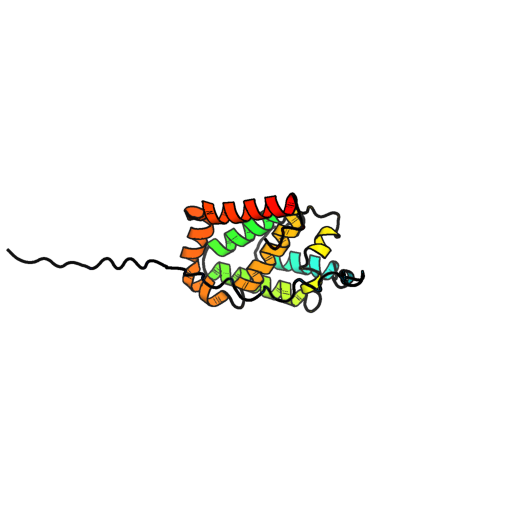8.256 7.580 1.00 98.44 91 GLN A N 1
ATOM 692 C CA . GLN A 1 91 ? -7.766 -8.639 6.163 1.00 98.44 91 GLN A CA 1
ATOM 693 C C . GLN A 1 91 ? -6.812 -7.800 5.302 1.00 98.44 91 GLN A C 1
ATOM 695 O O . GLN A 1 91 ? -6.082 -8.368 4.484 1.00 98.44 91 GLN A O 1
ATOM 700 N N . VAL A 1 92 ? -6.750 -6.483 5.531 1.00 98.62 92 VAL A N 1
ATOM 701 C CA . VAL A 1 92 ? -5.769 -5.590 4.887 1.00 98.62 92 VAL A CA 1
ATOM 702 C C . VAL A 1 92 ? -4.341 -6.049 5.184 1.00 98.62 92 VAL A C 1
ATOM 704 O O . VAL A 1 92 ? -3.526 -6.169 4.265 1.00 98.62 92 VAL A O 1
ATOM 707 N N . CYS A 1 93 ? -4.043 -6.404 6.434 1.00 98.56 93 CYS A N 1
ATOM 708 C CA . CYS A 1 93 ? -2.723 -6.900 6.809 1.00 98.56 93 CYS A CA 1
ATOM 709 C C . CYS A 1 93 ? -2.365 -8.245 6.174 1.00 98.56 93 CYS A C 1
ATOM 711 O O . CYS A 1 93 ? -1.233 -8.421 5.715 1.00 98.56 93 CYS A O 1
ATOM 713 N N . ASN A 1 94 ? -3.321 -9.168 6.059 1.00 98.44 94 ASN A N 1
ATOM 714 C CA . ASN A 1 94 ? -3.124 -10.422 5.334 1.00 98.44 94 ASN A CA 1
ATOM 715 C C . ASN A 1 94 ? -2.832 -10.161 3.845 1.00 98.44 94 ASN A C 1
ATOM 717 O O . ASN A 1 94 ? -1.865 -10.692 3.294 1.00 98.44 94 ASN A O 1
ATOM 721 N N . ALA A 1 95 ? -3.603 -9.282 3.196 1.00 98.69 95 ALA A N 1
ATOM 722 C CA . ALA A 1 95 ? -3.357 -8.903 1.807 1.00 98.69 95 ALA A CA 1
ATOM 723 C C . ALA A 1 95 ? -1.970 -8.270 1.625 1.00 98.69 95 ALA A C 1
ATOM 725 O O . ALA A 1 95 ? -1.239 -8.652 0.708 1.00 98.69 95 ALA A O 1
ATOM 726 N N . ARG A 1 96 ? -1.558 -7.379 2.536 1.00 98.25 96 ARG A N 1
ATOM 727 C CA . ARG A 1 96 ? -0.216 -6.780 2.527 1.00 98.25 96 ARG A CA 1
ATOM 728 C C . ARG A 1 96 ? 0.886 -7.819 2.724 1.00 98.25 96 ARG A C 1
ATOM 730 O O . ARG A 1 96 ? 1.946 -7.706 2.108 1.00 98.25 96 ARG A O 1
ATOM 737 N N . GLN A 1 97 ? 0.673 -8.823 3.573 1.00 98.12 97 GLN A N 1
ATOM 738 C CA . GLN A 1 97 ? 1.631 -9.913 3.754 1.00 98.12 97 GLN A CA 1
ATOM 739 C C . GLN A 1 97 ? 1.828 -10.692 2.450 1.00 98.12 97 GLN A C 1
ATOM 741 O O . GLN A 1 97 ? 2.970 -10.942 2.068 1.00 98.12 97 GLN A O 1
ATOM 746 N N . VAL A 1 98 ? 0.744 -11.026 1.741 1.00 98.31 98 VAL A N 1
ATOM 747 C CA . VAL A 1 98 ? 0.839 -11.714 0.443 1.00 98.31 98 VAL A CA 1
ATOM 748 C C . VAL A 1 98 ? 1.522 -10.840 -0.605 1.00 98.31 98 VAL A C 1
ATOM 750 O O . VAL A 1 98 ? 2.413 -11.325 -1.297 1.00 98.31 98 VAL A O 1
ATOM 753 N N . TYR A 1 99 ? 1.180 -9.553 -0.664 1.00 98.44 99 TYR A N 1
ATOM 754 C CA . TYR A 1 99 ? 1.831 -8.583 -1.545 1.00 98.44 99 TYR A CA 1
ATOM 755 C C . TYR A 1 99 ? 3.355 -8.543 -1.332 1.00 98.44 99 TYR A C 1
ATOM 757 O O . TYR A 1 99 ? 4.133 -8.683 -2.276 1.00 98.44 99 TYR A O 1
ATOM 765 N N . ALA A 1 100 ? 3.801 -8.428 -0.076 1.00 97.50 100 ALA A N 1
ATOM 766 C CA . ALA A 1 100 ? 5.225 -8.421 0.247 1.00 97.50 100 ALA A CA 1
ATOM 767 C C . ALA A 1 100 ? 5.902 -9.773 -0.024 1.00 97.50 100 ALA A C 1
ATOM 769 O O . ALA A 1 100 ? 7.046 -9.801 -0.469 1.00 97.50 100 ALA A O 1
ATOM 770 N N . TYR A 1 101 ? 5.203 -10.886 0.209 1.00 96.94 101 TYR A N 1
ATOM 771 C CA . TYR A 1 101 ? 5.707 -12.224 -0.093 1.00 96.94 101 TYR A CA 1
ATOM 772 C C . TYR A 1 101 ? 5.921 -12.440 -1.597 1.00 96.94 101 TYR A C 1
ATOM 774 O O . TYR A 1 101 ? 6.962 -12.964 -1.983 1.00 96.94 101 TYR A O 1
ATOM 782 N N . GLN A 1 102 ? 4.980 -12.006 -2.442 1.00 96.88 102 GLN A N 1
ATOM 783 C CA . GLN A 1 102 ? 5.097 -12.121 -3.901 1.00 96.88 102 GLN A CA 1
ATOM 784 C C . GLN A 1 102 ? 6.278 -11.317 -4.445 1.00 96.88 102 GLN A C 1
ATOM 786 O O . GLN A 1 102 ? 6.999 -11.797 -5.315 1.00 96.88 102 GLN A O 1
ATOM 791 N N . LEU A 1 103 ? 6.499 -10.118 -3.905 1.00 95.81 103 LEU A N 1
ATOM 792 C CA . LEU A 1 103 ? 7.659 -9.300 -4.243 1.00 95.81 103 LEU A CA 1
ATOM 793 C C . LEU A 1 103 ? 8.966 -9.887 -3.682 1.00 95.81 103 LEU A C 1
ATOM 795 O O . LEU A 1 103 ? 10.019 -9.772 -4.301 1.00 95.81 103 LEU A O 1
ATOM 799 N N . GLY A 1 104 ? 8.936 -10.525 -2.513 1.00 94.25 104 GLY A N 1
ATOM 800 C CA . GLY A 1 104 ? 10.108 -11.167 -1.921 1.00 94.25 104 GLY A CA 1
ATOM 801 C C . GLY A 1 104 ? 11.320 -10.229 -1.863 1.00 94.25 104 GLY A C 1
ATOM 802 O O . GLY A 1 104 ? 11.236 -9.109 -1.359 1.00 94.25 104 GLY A O 1
ATOM 803 N N . ALA A 1 105 ? 12.451 -10.669 -2.421 1.00 91.69 105 ALA A N 1
ATOM 804 C CA . ALA A 1 105 ? 13.686 -9.883 -2.456 1.00 91.69 105 ALA A CA 1
ATOM 805 C C . ALA A 1 105 ? 13.588 -8.598 -3.301 1.00 91.69 105 ALA A C 1
ATOM 807 O O . ALA A 1 105 ? 14.379 -7.682 -3.090 1.00 91.69 105 ALA A O 1
ATOM 808 N N . THR A 1 106 ? 12.618 -8.502 -4.221 1.00 93.50 106 THR A N 1
ATOM 809 C CA . THR A 1 106 ? 12.422 -7.312 -5.062 1.00 93.50 106 THR A CA 1
ATOM 810 C C . THR A 1 106 ? 11.635 -6.196 -4.351 1.00 93.50 106 THR A C 1
ATOM 812 O O . THR A 1 106 ? 11.679 -5.032 -4.748 1.00 93.50 106 THR A O 1
ATOM 815 N N . TYR A 1 107 ? 10.976 -6.508 -3.225 1.00 94.38 107 TYR A N 1
ATOM 816 C CA . TYR A 1 107 ? 10.142 -5.569 -2.464 1.00 94.38 107 TYR A CA 1
ATOM 817 C C . TYR A 1 107 ? 10.787 -4.197 -2.174 1.00 94.38 107 TYR A C 1
ATOM 819 O O . TYR A 1 107 ? 10.145 -3.190 -2.471 1.00 94.38 107 TYR A O 1
ATOM 827 N N . PRO A 1 108 ? 12.018 -4.086 -1.626 1.00 92.00 108 PRO A N 1
ATOM 828 C CA . PRO A 1 108 ? 12.612 -2.780 -1.320 1.00 92.00 108 PRO A CA 1
ATOM 829 C C . PRO A 1 108 ? 12.963 -1.951 -2.564 1.00 92.00 108 PRO A C 1
ATOM 831 O O . PRO A 1 108 ? 13.145 -0.739 -2.445 1.00 92.00 108 PRO A O 1
ATOM 834 N N . PHE A 1 109 ? 13.057 -2.583 -3.735 1.00 92.56 109 PHE A N 1
ATOM 835 C CA . PHE A 1 109 ? 13.322 -1.915 -5.007 1.00 92.56 109 PHE A CA 1
ATOM 836 C C . PHE A 1 109 ? 12.022 -1.461 -5.675 1.00 92.56 109 PHE A C 1
ATOM 838 O O . PHE A 1 109 ? 11.961 -0.341 -6.168 1.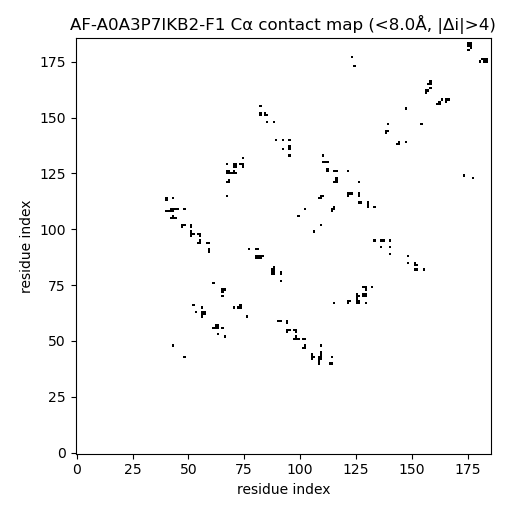00 92.56 109 PHE A O 1
ATOM 845 N N . CYS A 1 110 ? 10.964 -2.276 -5.618 1.00 92.62 110 CYS A N 1
ATOM 846 C CA . CYS A 1 110 ? 9.653 -1.921 -6.169 1.00 92.62 110 CYS A CA 1
ATOM 847 C C . CYS A 1 110 ? 8.884 -0.927 -5.288 1.00 92.62 110 CYS A C 1
ATOM 849 O O . CYS A 1 110 ? 8.338 0.060 -5.778 1.00 92.62 110 CYS A O 1
ATOM 851 N N . VAL A 1 111 ? 8.888 -1.123 -3.963 1.00 93.44 111 VAL A N 1
ATOM 852 C CA . VAL A 1 111 ? 8.327 -0.168 -2.990 1.00 93.44 111 VAL A CA 1
ATOM 853 C C . VAL A 1 111 ? 9.377 0.901 -2.677 1.00 93.44 111 VAL A C 1
ATOM 855 O O . VAL A 1 111 ? 9.773 1.129 -1.531 1.00 93.44 111 VAL A O 1
ATOM 858 N N . ASN A 1 112 ? 9.823 1.572 -3.739 1.00 90.06 112 ASN A N 1
ATOM 859 C CA . ASN A 1 112 ? 10.780 2.661 -3.711 1.00 90.06 112 ASN A CA 1
ATOM 860 C C . ASN A 1 112 ? 10.264 3.841 -4.536 1.00 90.06 112 ASN A C 1
ATOM 862 O O . ASN A 1 112 ? 9.873 3.704 -5.695 1.00 90.06 112 ASN A O 1
ATOM 866 N N . ARG A 1 113 ? 10.308 5.036 -3.946 1.00 87.81 113 ARG A N 1
ATOM 867 C CA . ARG A 1 113 ? 9.831 6.250 -4.610 1.00 87.81 113 ARG A CA 1
ATOM 868 C C . ARG A 1 113 ? 10.640 6.586 -5.857 1.00 87.81 113 ARG A C 1
ATOM 870 O O . ARG A 1 113 ? 10.057 6.990 -6.851 1.00 87.81 113 ARG A O 1
ATOM 877 N N . PHE A 1 114 ? 11.960 6.426 -5.815 1.00 86.62 114 PHE A N 1
ATOM 878 C CA . PHE A 1 114 ? 12.822 6.740 -6.952 1.00 86.62 114 PHE A CA 1
ATOM 879 C C . PHE A 1 114 ? 12.579 5.794 -8.123 1.00 86.62 114 PHE A C 1
ATOM 881 O O . PHE A 1 114 ? 12.579 6.243 -9.262 1.00 86.62 114 PHE A O 1
ATOM 888 N N . TYR A 1 115 ? 12.308 4.516 -7.853 1.00 90.00 115 TYR A N 1
ATOM 889 C CA . TYR A 1 115 ? 11.894 3.585 -8.898 1.00 90.00 115 TYR A CA 1
ATOM 890 C C . TYR A 1 115 ? 10.574 4.042 -9.543 1.00 90.00 115 TYR A C 1
ATOM 892 O O . TYR A 1 115 ? 10.531 4.247 -10.752 1.00 90.00 115 TYR A O 1
ATOM 900 N N . LEU A 1 116 ? 9.531 4.323 -8.747 1.00 90.38 116 LEU A N 1
ATOM 901 C CA . LEU A 1 116 ? 8.235 4.762 -9.284 1.00 90.38 116 LEU A CA 1
ATOM 902 C C . LEU A 1 116 ? 8.307 6.079 -10.060 1.00 90.38 116 LEU A C 1
ATOM 904 O O . LEU A 1 116 ? 7.665 6.195 -11.095 1.00 90.38 116 LEU A O 1
ATOM 908 N N . LEU A 1 117 ? 9.109 7.049 -9.613 1.00 88.44 117 LEU A N 1
ATOM 909 C CA . LEU A 1 117 ? 9.306 8.312 -10.338 1.00 88.44 117 LEU A CA 1
ATOM 910 C C . LEU A 1 117 ? 9.929 8.109 -11.727 1.00 88.44 117 LEU A C 1
ATOM 912 O O . LEU A 1 117 ? 9.670 8.899 -12.631 1.00 88.44 117 LEU A O 1
ATOM 916 N N . ASN A 1 118 ? 10.734 7.058 -11.900 1.00 86.56 118 ASN A N 1
ATOM 917 C CA . ASN A 1 118 ? 11.318 6.690 -13.190 1.00 86.56 118 ASN A CA 1
ATOM 918 C C . ASN A 1 118 ? 10.423 5.735 -13.999 1.00 86.56 118 ASN A C 1
ATOM 920 O O . ASN A 1 118 ? 10.637 5.566 -15.199 1.00 86.56 118 ASN A O 1
ATOM 924 N N . ARG A 1 119 ? 9.403 5.137 -13.373 1.00 85.50 119 ARG A N 1
ATOM 925 C CA . ARG A 1 119 ? 8.442 4.240 -14.019 1.00 85.50 119 ARG A CA 1
ATOM 926 C C . ARG A 1 119 ? 7.322 5.044 -14.677 1.00 85.50 119 ARG A C 1
ATOM 928 O O . ARG A 1 119 ? 6.598 5.769 -13.996 1.00 85.50 119 ARG A O 1
ATOM 935 N N . ASP A 1 120 ? 7.157 4.897 -15.992 1.00 82.38 120 ASP A N 1
ATOM 936 C CA . ASP A 1 120 ? 6.037 5.442 -16.784 1.00 82.38 120 ASP A CA 1
ATOM 937 C C . ASP A 1 120 ? 5.713 6.935 -16.563 1.00 82.38 120 ASP A C 1
ATOM 939 O O . ASP A 1 120 ? 4.557 7.341 -16.687 1.00 82.38 120 ASP A O 1
ATOM 943 N N . ALA A 1 121 ? 6.707 7.761 -16.214 1.00 80.38 121 ALA A N 1
ATOM 944 C CA . ALA A 1 121 ? 6.501 9.167 -15.848 1.00 80.38 121 ALA A CA 1
ATOM 945 C C . ALA A 1 121 ? 5.423 9.367 -14.756 1.00 80.38 121 ALA A C 1
ATOM 947 O O . ALA A 1 121 ? 4.609 10.290 -14.831 1.00 80.38 121 ALA A O 1
ATOM 948 N N . THR A 1 122 ? 5.411 8.493 -13.743 1.00 87.25 122 THR A N 1
ATOM 949 C CA . THR A 1 122 ? 4.473 8.575 -12.613 1.00 87.25 122 THR A CA 1
ATOM 950 C C . THR A 1 122 ? 4.540 9.961 -11.953 1.00 87.25 122 THR A C 1
ATOM 952 O O . THR A 1 122 ? 5.633 10.405 -11.582 1.00 87.25 122 THR A O 1
ATOM 955 N N . PRO A 1 123 ? 3.398 10.651 -11.754 1.00 89.06 123 PRO A N 1
ATOM 956 C CA . PRO A 1 123 ? 3.378 11.933 -11.064 1.00 89.06 123 PRO A CA 1
ATOM 957 C C . PRO A 1 123 ? 3.983 11.840 -9.661 1.00 89.06 123 PRO A C 1
ATOM 959 O O . PRO A 1 123 ? 3.796 10.861 -8.938 1.00 89.06 123 PRO A O 1
ATOM 962 N N . PHE A 1 124 ? 4.677 12.898 -9.237 1.00 86.19 124 PHE A N 1
ATOM 963 C CA . PHE A 1 124 ? 5.358 12.911 -7.941 1.00 86.19 124 PHE A CA 1
ATOM 964 C C . PHE A 1 124 ? 4.414 12.620 -6.765 1.00 86.19 124 PHE A C 1
ATOM 966 O O . PHE A 1 124 ? 4.765 11.858 -5.865 1.00 86.19 124 PHE A O 1
ATOM 973 N N . ALA A 1 125 ? 3.213 13.206 -6.785 1.00 86.31 125 ALA A N 1
ATOM 974 C CA . ALA A 1 125 ? 2.209 12.996 -5.748 1.00 86.31 125 ALA A CA 1
ATOM 975 C C . ALA A 1 125 ? 1.798 11.521 -5.649 1.00 86.31 125 ALA A C 1
ATOM 977 O O . ALA A 1 125 ? 1.789 10.971 -4.551 1.00 86.31 125 ALA A O 1
ATOM 978 N N . ASP A 1 126 ? 1.554 10.865 -6.783 1.00 91.06 126 ASP A N 1
ATOM 979 C CA . ASP A 1 126 ? 1.159 9.460 -6.816 1.00 91.06 126 ASP A CA 1
ATOM 980 C C . ASP A 1 126 ? 2.277 8.537 -6.322 1.00 91.06 126 ASP A C 1
ATOM 982 O O . ASP A 1 126 ? 2.048 7.684 -5.465 1.00 91.06 126 ASP A O 1
ATOM 986 N N . ALA A 1 127 ? 3.518 8.767 -6.765 1.00 91.56 127 ALA A N 1
ATOM 987 C CA . ALA A 1 127 ? 4.672 8.005 -6.292 1.00 91.56 127 ALA A CA 1
ATOM 988 C C . ALA A 1 127 ? 4.882 8.160 -4.773 1.00 91.56 127 ALA A C 1
ATOM 990 O O . ALA A 1 127 ? 5.218 7.198 -4.083 1.00 91.56 127 ALA A O 1
ATOM 991 N N . VAL A 1 128 ? 4.686 9.362 -4.220 1.00 88.44 128 VAL A N 1
ATOM 992 C CA . VAL A 1 128 ? 4.776 9.590 -2.770 1.00 88.44 128 VAL A CA 1
ATOM 993 C C . VAL A 1 128 ? 3.650 8.877 -2.033 1.00 88.44 128 VAL A C 1
ATOM 995 O O . VAL A 1 128 ? 3.936 8.150 -1.081 1.00 88.44 128 VAL A O 1
ATOM 998 N N . THR A 1 129 ? 2.403 9.080 -2.458 1.00 90.38 129 THR A N 1
ATOM 999 C CA . THR A 1 129 ? 1.217 8.519 -1.805 1.00 90.38 129 THR A CA 1
ATOM 1000 C C . THR A 1 129 ? 1.257 6.999 -1.824 1.00 90.38 129 THR A C 1
ATOM 1002 O O . THR A 1 129 ? 1.097 6.381 -0.778 1.00 90.38 129 THR A O 1
ATOM 1005 N N . TYR A 1 130 ? 1.583 6.390 -2.964 1.00 95.81 130 TYR A N 1
ATOM 1006 C CA . TYR A 1 130 ? 1.676 4.939 -3.097 1.00 95.81 130 TYR A CA 1
ATOM 1007 C C . TYR A 1 130 ? 2.683 4.336 -2.111 1.00 95.81 130 TYR A C 1
ATOM 1009 O O . TYR A 1 130 ? 2.366 3.425 -1.344 1.00 95.81 130 TYR A O 1
ATOM 1017 N N . ILE A 1 131 ? 3.902 4.884 -2.084 1.00 93.94 131 ILE A N 1
ATOM 1018 C CA . ILE A 1 131 ? 4.955 4.413 -1.179 1.00 93.94 131 ILE A CA 1
ATOM 1019 C C . ILE A 1 131 ? 4.571 4.648 0.278 1.00 93.94 131 ILE A C 1
ATOM 1021 O O . ILE A 1 131 ? 4.822 3.782 1.114 1.00 93.94 131 ILE A O 1
ATOM 1025 N N . HIS A 1 132 ? 3.953 5.788 0.586 1.00 91.88 132 HIS A N 1
ATOM 1026 C CA . HIS A 1 132 ? 3.477 6.079 1.931 1.00 91.88 132 HIS A CA 1
ATOM 1027 C C . HIS A 1 132 ? 2.436 5.054 2.388 1.00 91.88 132 HIS A C 1
ATOM 1029 O O . HIS A 1 132 ? 2.593 4.509 3.475 1.00 91.88 132 HIS A O 1
ATOM 1035 N N . THR A 1 133 ? 1.460 4.710 1.545 1.00 95.25 133 THR A N 1
ATOM 1036 C CA . THR A 1 133 ? 0.445 3.690 1.844 1.00 95.25 133 THR A CA 1
ATOM 1037 C C . THR A 1 133 ? 1.089 2.354 2.199 1.00 95.25 133 THR A C 1
ATOM 1039 O O . THR A 1 133 ? 0.866 1.834 3.288 1.00 95.25 133 THR A O 1
ATOM 1042 N N . TYR A 1 134 ? 1.959 1.807 1.346 1.00 97.12 134 TYR A N 1
ATOM 1043 C CA . TYR A 1 134 ? 2.566 0.499 1.620 1.00 97.12 134 TYR A CA 1
ATOM 1044 C C . TYR A 1 134 ? 3.543 0.510 2.799 1.00 97.12 134 TYR A C 1
ATOM 1046 O O . TYR A 1 134 ? 3.646 -0.494 3.506 1.00 97.12 134 TYR A O 1
ATOM 1054 N N . LYS A 1 135 ? 4.236 1.628 3.051 1.00 94.50 135 LYS A N 1
ATOM 1055 C CA . LYS A 1 135 ? 5.104 1.779 4.228 1.00 94.50 135 LYS A CA 1
ATOM 1056 C C . LYS A 1 135 ? 4.315 1.952 5.520 1.00 94.50 135 LYS A C 1
ATOM 1058 O O . LYS A 1 135 ? 4.708 1.396 6.542 1.00 94.50 135 LYS A O 1
ATOM 1063 N N . HIS A 1 136 ? 3.187 2.647 5.465 1.00 93.94 136 HIS A N 1
ATOM 1064 C CA . HIS A 1 136 ? 2.251 2.722 6.573 1.00 93.94 136 HIS A CA 1
ATOM 1065 C C . HIS A 1 136 ? 1.696 1.330 6.895 1.00 93.94 136 HIS A C 1
ATOM 1067 O O . HIS A 1 136 ? 1.851 0.872 8.024 1.00 93.94 136 HIS A O 1
ATOM 1073 N N . LEU A 1 137 ? 1.190 0.605 5.888 1.00 97.69 137 LEU A N 1
ATOM 1074 C CA . LEU A 1 137 ? 0.736 -0.781 6.039 1.00 97.69 137 LEU A CA 1
ATOM 1075 C C . LEU A 1 137 ? 1.840 -1.705 6.570 1.00 97.69 137 LEU A C 1
ATOM 1077 O O . LEU A 1 137 ? 1.580 -2.554 7.412 1.00 97.69 137 LEU A O 1
ATOM 1081 N N . GLU A 1 138 ? 3.082 -1.558 6.103 1.00 96.19 138 GLU A N 1
ATOM 1082 C CA . GLU A 1 138 ? 4.233 -2.303 6.627 1.00 96.19 138 GLU A CA 1
ATOM 1083 C C . GLU A 1 138 ? 4.413 -2.092 8.127 1.00 96.19 138 GLU A C 1
ATOM 1085 O O . GLU A 1 138 ? 4.573 -3.072 8.849 1.00 96.19 138 GLU A O 1
ATOM 1090 N N . PHE A 1 139 ? 4.331 -0.852 8.603 1.00 95.50 139 PHE A N 1
ATOM 1091 C CA . PHE A 1 139 ? 4.438 -0.542 10.023 1.00 95.50 139 PHE A CA 1
ATOM 1092 C C . PHE A 1 139 ? 3.246 -1.083 10.826 1.00 95.50 139 PHE A C 1
ATOM 1094 O O . PHE A 1 139 ? 3.441 -1.865 11.760 1.00 95.50 139 PHE A O 1
ATOM 1101 N N . ILE A 1 140 ? 2.014 -0.717 10.451 1.00 95.94 140 ILE A N 1
ATOM 1102 C CA . ILE A 1 140 ? 0.820 -1.065 11.235 1.00 95.94 140 ILE A CA 1
ATOM 1103 C C . ILE 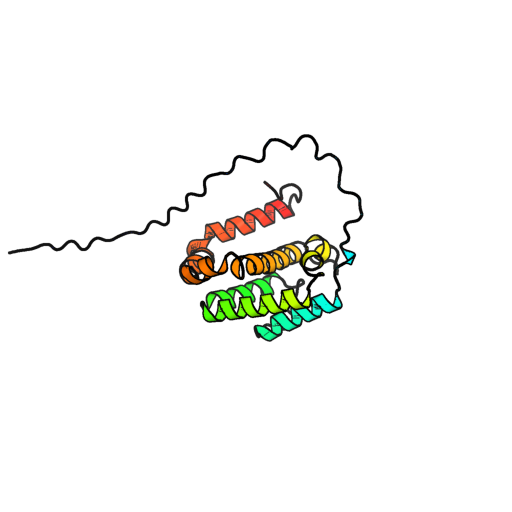A 1 140 ? 0.505 -2.561 11.187 1.00 95.94 140 ILE A C 1
ATOM 1105 O O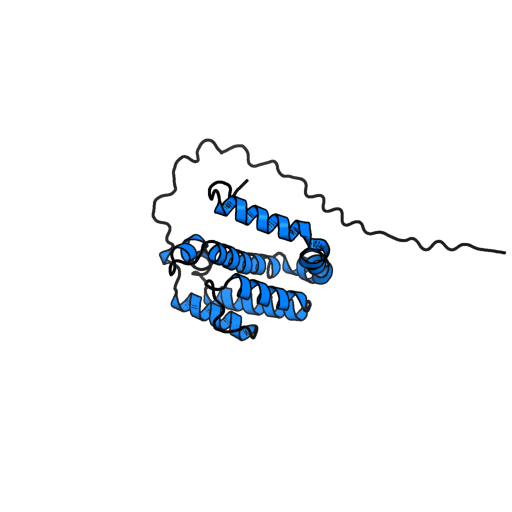 . ILE A 1 140 ? -0.060 -3.078 12.134 1.00 95.94 140 ILE A O 1
ATOM 1109 N N . CYS A 1 141 ? 0.902 -3.288 10.142 1.00 97.81 141 CYS A N 1
ATOM 1110 C CA . CYS A 1 141 ? 0.689 -4.735 10.052 1.00 97.81 141 CYS A CA 1
ATOM 1111 C C . CYS A 1 141 ? 1.843 -5.572 10.616 1.00 97.81 141 CYS A C 1
ATOM 1113 O O . CYS A 1 141 ? 1.806 -6.798 10.514 1.00 97.81 141 CYS A O 1
ATOM 1115 N N . SER A 1 142 ? 2.884 -4.939 11.164 1.00 95.44 142 SER A N 1
ATOM 1116 C CA . SER A 1 142 ? 4.009 -5.636 11.789 1.00 95.44 142 SER A CA 1
ATOM 1117 C C . SER A 1 142 ? 4.223 -5.162 13.225 1.00 95.44 142 SER A C 1
ATOM 1119 O O . SER A 1 142 ? 3.469 -5.531 14.119 1.00 95.44 142 SER A O 1
ATOM 1121 N N . THR A 1 143 ? 5.233 -4.335 13.469 1.00 94.00 143 THR A N 1
ATOM 1122 C CA . THR A 1 143 ? 5.619 -3.874 14.804 1.00 94.00 143 THR A CA 1
ATOM 1123 C C . THR A 1 143 ? 4.561 -2.986 15.455 1.00 94.00 143 THR A C 1
ATOM 1125 O O . THR A 1 143 ? 4.486 -2.937 16.679 1.00 94.00 143 THR A O 1
ATOM 1128 N N . GLY A 1 144 ? 3.731 -2.305 14.659 1.00 93.50 144 GLY A N 1
ATOM 1129 C CA . GLY A 1 144 ? 2.637 -1.465 15.139 1.00 93.50 144 GLY A CA 1
ATOM 1130 C C . GLY A 1 144 ? 1.318 -2.203 15.376 1.00 93.50 144 GLY A C 1
ATOM 1131 O O . GLY A 1 144 ? 0.390 -1.582 15.887 1.00 93.50 144 GLY A O 1
ATOM 1132 N N . PHE A 1 145 ? 1.217 -3.492 15.035 1.00 95.81 145 PHE A N 1
ATOM 1133 C CA . PHE A 1 145 ? -0.065 -4.198 14.929 1.00 95.81 145 PHE A CA 1
ATOM 1134 C C . PHE A 1 145 ? -0.874 -4.208 16.222 1.00 95.81 145 PHE A C 1
ATOM 1136 O O . PHE A 1 145 ? -2.014 -3.744 16.232 1.00 95.81 145 PHE A O 1
ATOM 1143 N N . ASP A 1 146 ? -0.273 -4.649 17.327 1.00 94.88 146 ASP A N 1
ATOM 1144 C CA . ASP A 1 146 ? -0.977 -4.769 18.608 1.00 94.88 146 ASP A CA 1
ATOM 1145 C C . ASP A 1 146 ? -1.467 -3.415 19.134 1.00 94.88 146 ASP A C 1
ATOM 1147 O O . ASP A 1 146 ? -2.574 -3.304 19.668 1.00 94.88 146 ASP A O 1
ATOM 1151 N N . VAL A 1 147 ? -0.659 -2.368 18.952 1.00 94.38 147 VAL A N 1
ATOM 1152 C CA . VAL A 1 147 ? -0.999 -1.005 19.372 1.00 94.38 147 VAL A CA 1
ATOM 1153 C C . VAL A 1 147 ? -2.094 -0.431 18.479 1.00 94.38 147 VAL A C 1
ATOM 1155 O O . VAL A 1 147 ? -3.051 0.146 18.998 1.00 94.38 147 VAL A O 1
ATOM 1158 N N . TYR A 1 148 ? -1.979 -0.608 17.162 1.00 93.06 148 TYR A N 1
ATOM 1159 C CA . TYR A 1 148 ? -2.930 -0.072 16.195 1.00 93.06 148 TYR A CA 1
ATOM 1160 C C . TYR A 1 148 ? -4.300 -0.741 16.347 1.00 93.06 148 TYR A C 1
ATOM 1162 O O . TYR A 1 148 ? -5.294 -0.043 16.522 1.00 93.06 148 TYR A O 1
ATOM 1170 N N . GLN A 1 149 ? -4.365 -2.079 16.413 1.00 94.62 149 GLN A N 1
ATOM 1171 C CA . GLN A 1 149 ? -5.639 -2.791 16.578 1.00 94.62 149 GLN A CA 1
ATOM 1172 C C . GLN A 1 149 ? -6.338 -2.445 17.901 1.00 94.62 149 GLN A C 1
ATOM 1174 O O . GLN A 1 149 ? -7.552 -2.256 17.926 1.00 94.62 149 GLN A O 1
ATOM 1179 N N . SER A 1 150 ? -5.580 -2.314 18.998 1.00 95.50 150 SER A N 1
ATOM 1180 C CA . SER A 1 150 ? -6.147 -2.051 20.329 1.00 95.50 150 SER A CA 1
ATOM 1181 C C . SER A 1 150 ? -6.688 -0.628 20.463 1.00 95.50 150 SER A C 1
ATOM 1183 O O . SER A 1 150 ? -7.510 -0.361 21.336 1.00 95.50 150 SER A O 1
ATOM 1185 N N . ASN A 1 151 ? -6.229 0.289 19.606 1.00 94.50 151 ASN A N 1
ATOM 1186 C CA . ASN A 1 151 ? -6.583 1.706 19.643 1.00 94.50 151 ASN A CA 1
ATOM 1187 C C . ASN A 1 151 ? -7.262 2.183 18.354 1.00 94.50 151 ASN A C 1
ATOM 1189 O O . ASN A 1 151 ? -7.406 3.391 18.170 1.00 94.50 151 ASN A O 1
ATOM 1193 N N . LEU A 1 152 ? -7.704 1.264 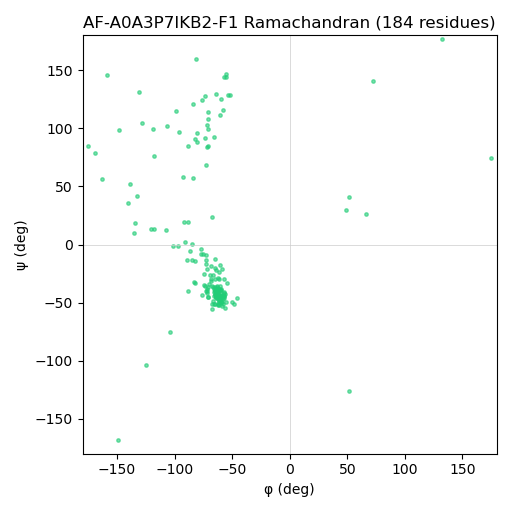17.488 1.00 91.62 152 LEU A N 1
ATOM 1194 C CA . LEU A 1 152 ? -8.172 1.568 16.135 1.00 91.62 152 LEU A CA 1
ATOM 1195 C C . LEU A 1 152 ? -9.212 2.693 16.118 1.00 91.62 152 LEU A C 1
ATOM 1197 O O . LEU A 1 152 ? -9.038 3.681 15.419 1.00 91.62 152 LEU A O 1
ATOM 1201 N N . ALA A 1 153 ? -10.243 2.610 16.963 1.00 89.44 153 ALA A N 1
ATOM 1202 C CA . ALA A 1 153 ? -11.287 3.635 17.030 1.00 89.44 153 ALA A CA 1
ATOM 1203 C C . ALA A 1 153 ? -10.754 5.031 17.415 1.00 89.44 153 ALA A C 1
ATOM 1205 O O . ALA A 1 153 ? -11.243 6.041 16.915 1.00 89.44 153 ALA A O 1
ATOM 1206 N N . CYS A 1 154 ? -9.750 5.098 18.296 1.00 88.69 154 CYS A N 1
ATOM 1207 C CA . CYS A 1 154 ? -9.114 6.356 18.688 1.00 88.69 154 CYS A CA 1
ATOM 1208 C C . CYS A 1 154 ? -8.270 6.924 17.541 1.00 88.69 154 CYS A C 1
ATOM 1210 O O . CYS A 1 154 ? -8.366 8.113 17.242 1.00 88.69 154 CYS A O 1
ATOM 1212 N N . ILE A 1 155 ? -7.485 6.065 16.886 1.00 88.06 155 ILE A N 1
ATOM 1213 C CA . ILE A 1 155 ? -6.601 6.437 15.780 1.00 88.06 155 ILE A CA 1
ATOM 1214 C C . ILE A 1 155 ? -7.421 6.917 14.582 1.00 88.06 155 ILE A C 1
ATOM 1216 O O . ILE A 1 155 ? -7.221 8.044 14.148 1.00 88.06 155 ILE A O 1
ATOM 1220 N N . VAL A 1 156 ? -8.421 6.147 14.145 1.00 85.88 156 VAL A N 1
ATOM 1221 C CA . VAL A 1 156 ? -9.335 6.534 13.057 1.00 85.88 156 VAL A CA 1
ATOM 1222 C C . VAL A 1 156 ? -10.030 7.857 13.390 1.00 85.88 156 VAL A C 1
ATOM 1224 O O . VAL A 1 156 ? -10.081 8.778 12.580 1.00 85.88 156 VAL A O 1
ATOM 1227 N N . ASN A 1 157 ? -10.511 8.039 14.622 1.00 83.94 157 ASN A N 1
ATOM 1228 C CA . ASN A 1 157 ? -11.106 9.319 15.004 1.00 83.94 157 ASN A CA 1
ATOM 1229 C C . ASN A 1 157 ? -10.099 10.488 14.947 1.00 83.94 157 ASN A C 1
ATOM 1231 O O . ASN A 1 157 ? -10.476 11.601 14.574 1.00 83.94 157 ASN A O 1
ATOM 1235 N N . ALA A 1 158 ? -8.835 10.253 15.307 1.00 80.94 158 ALA A N 1
ATOM 1236 C CA . ALA A 1 158 ? -7.763 11.242 15.227 1.00 80.94 158 ALA A CA 1
ATOM 1237 C C . ALA A 1 158 ? -7.273 11.496 13.792 1.00 80.94 158 ALA A C 1
ATOM 1239 O O . ALA A 1 158 ? -6.780 12.587 13.526 1.00 80.94 158 ALA A O 1
ATOM 1240 N N . GLU A 1 159 ? -7.418 10.538 12.878 1.00 76.69 159 GLU A N 1
ATOM 1241 C CA . G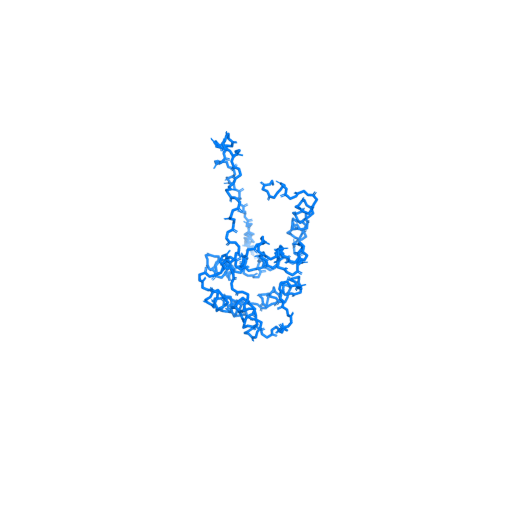LU A 1 159 ? -7.068 10.673 11.460 1.00 76.69 159 GLU A CA 1
ATOM 1242 C C . GLU A 1 159 ? -8.181 11.373 10.662 1.00 76.69 159 GLU A C 1
ATOM 1244 O O . GLU A 1 159 ? -7.874 12.164 9.775 1.00 76.69 159 GLU A O 1
ATOM 1249 N N . HIS A 1 160 ? -9.456 11.179 11.029 1.00 72.44 160 HIS A N 1
ATOM 1250 C CA . HIS A 1 160 ? -10.615 11.734 10.314 1.00 72.44 160 HIS A CA 1
ATOM 1251 C C . HIS A 1 160 ? -11.257 12.946 11.015 1.00 72.44 160 HIS A C 1
ATOM 1253 O O . HIS A 1 160 ? -11.113 14.091 10.587 1.00 72.44 160 HIS A O 1
ATOM 1259 N N . THR A 1 161 ? -12.013 12.712 12.093 1.00 55.53 161 THR A N 1
ATOM 1260 C CA . THR A 1 161 ? -12.979 13.684 12.646 1.00 55.53 161 THR A CA 1
ATOM 1261 C C . THR A 1 161 ? -12.327 14.723 13.568 1.00 55.53 161 THR A C 1
ATOM 1263 O O . THR A 1 161 ? -12.753 15.876 13.608 1.00 55.53 161 THR A O 1
ATOM 1266 N N . GLY A 1 162 ? -11.272 14.340 14.295 1.00 53.56 162 GLY A N 1
ATOM 1267 C CA . GLY A 1 162 ? -10.422 15.240 15.090 1.00 53.56 162 GLY A CA 1
ATOM 1268 C C . GLY A 1 162 ? -9.133 15.671 14.373 1.00 53.56 162 GLY A C 1
ATOM 1269 O O . GLY A 1 162 ? -8.349 16.443 14.925 1.00 53.56 162 GLY A O 1
ATOM 1270 N N . GLY A 1 163 ? -8.913 15.173 13.153 1.00 55.84 163 GLY A N 1
ATOM 1271 C CA . GLY A 1 163 ? -7.620 15.114 12.470 1.00 55.84 163 GLY A CA 1
ATOM 1272 C C . GLY A 1 163 ? -7.250 16.287 11.581 1.00 55.84 163 GLY A C 1
ATOM 1273 O O . GLY A 1 163 ? -6.354 16.149 10.752 1.00 55.84 163 GLY A O 1
ATOM 1274 N N . THR A 1 164 ? -7.865 17.461 11.742 1.00 61.50 164 THR A N 1
ATOM 1275 C CA . THR A 1 164 ? -7.504 18.639 10.928 1.00 61.50 164 THR A CA 1
ATOM 1276 C C . THR A 1 164 ? -6.007 18.948 11.005 1.00 61.50 164 THR A C 1
ATOM 1278 O O . THR A 1 164 ? -5.407 19.342 10.010 1.00 61.50 164 THR A O 1
ATOM 1281 N N . VAL A 1 165 ? -5.381 18.690 12.157 1.00 66.19 165 VAL A N 1
ATOM 1282 C CA . VAL A 1 165 ? -3.934 18.823 12.367 1.00 66.19 165 VAL A CA 1
ATOM 1283 C C . VAL A 1 165 ? -3.142 17.728 11.646 1.00 66.19 165 VAL A C 1
ATOM 1285 O O . VAL A 1 165 ? -2.102 18.032 11.064 1.00 66.19 165 VAL A O 1
ATOM 1288 N N . TYR A 1 166 ? -3.620 16.480 11.647 1.00 67.50 166 TYR A N 1
ATOM 1289 C CA . TYR A 1 166 ? -2.966 15.364 10.958 1.00 67.50 166 TYR A CA 1
ATOM 1290 C C . TYR A 1 166 ? -2.993 15.567 9.439 1.00 67.50 166 TYR A C 1
ATOM 1292 O O . TYR A 1 166 ? -1.938 15.591 8.800 1.00 67.50 166 TYR A O 1
ATOM 1300 N N . GLN A 1 167 ? -4.173 15.843 8.874 1.00 69.38 167 GLN A N 1
ATOM 1301 C CA . GLN A 1 167 ? -4.319 16.154 7.452 1.00 69.38 167 GLN A CA 1
ATOM 1302 C C . GLN A 1 167 ? -3.481 17.381 7.070 1.00 69.38 167 GLN A C 1
ATOM 1304 O O . GLN A 1 167 ? -2.750 17.349 6.081 1.00 69.38 167 GLN A O 1
ATOM 1309 N N . ALA A 1 168 ? -3.530 18.458 7.867 1.00 72.50 168 ALA A N 1
ATOM 1310 C CA . ALA A 1 168 ? -2.742 19.662 7.610 1.00 72.50 168 ALA A CA 1
ATOM 1311 C C . ALA A 1 168 ? -1.230 19.402 7.673 1.00 72.50 168 ALA A C 1
ATOM 1313 O O . ALA A 1 168 ? -0.485 19.986 6.886 1.00 72.50 168 ALA A O 1
ATOM 1314 N N . CYS A 1 169 ? -0.767 18.526 8.571 1.00 75.62 169 CYS A N 1
ATOM 1315 C CA . CYS A 1 169 ? 0.631 18.107 8.640 1.00 75.62 169 CYS A CA 1
ATOM 1316 C C . CYS A 1 169 ? 1.054 17.418 7.340 1.00 75.62 169 CYS A C 1
ATOM 1318 O O . CYS A 1 169 ? 2.047 17.814 6.727 1.00 75.62 169 CYS A O 1
ATOM 1320 N N . PHE A 1 170 ? 0.257 16.453 6.874 1.00 73.62 170 PHE A N 1
ATOM 1321 C CA . PHE A 1 170 ? 0.546 15.722 5.646 1.00 73.62 170 PHE A CA 1
ATOM 1322 C C . PHE A 1 170 ? 0.531 16.637 4.412 1.00 73.62 170 PHE A C 1
ATOM 1324 O O . PHE A 1 170 ? 1.480 16.628 3.626 1.00 73.62 170 PHE A O 1
ATOM 1331 N N . TYR A 1 171 ? -0.473 17.512 4.285 1.00 76.38 171 TYR A N 1
ATOM 1332 C CA . TYR A 1 171 ? -0.533 18.502 3.204 1.00 76.38 171 TYR A CA 1
ATOM 1333 C C . TYR A 1 171 ? 0.652 19.470 3.231 1.00 76.38 171 TYR A C 1
ATOM 1335 O O . TYR A 1 171 ? 1.257 19.744 2.194 1.00 76.38 171 TYR A O 1
ATOM 1343 N N . LYS A 1 172 ? 1.023 19.977 4.411 1.00 80.00 172 LYS A N 1
ATOM 1344 C CA . LYS A 1 172 ? 2.168 20.883 4.562 1.00 80.00 172 LYS A CA 1
ATOM 1345 C C . LYS A 1 172 ? 3.475 20.192 4.181 1.00 80.00 172 LYS A C 1
ATOM 1347 O O . LYS A 1 172 ? 4.289 20.790 3.480 1.00 80.00 172 LYS A O 1
ATOM 1352 N N . PHE A 1 173 ? 3.663 18.944 4.603 1.00 79.31 173 PHE A N 1
ATOM 1353 C CA . PHE A 1 173 ? 4.812 18.135 4.211 1.00 79.31 173 PHE A CA 1
ATOM 1354 C C . PHE A 1 173 ? 4.881 17.968 2.688 1.00 79.31 173 PHE A C 1
ATOM 1356 O O . PHE A 1 173 ? 5.909 18.274 2.085 1.00 79.31 173 PHE A O 1
ATOM 1363 N N . GLN A 1 174 ? 3.773 17.578 2.048 1.00 74.81 174 GLN A N 1
ATOM 1364 C CA . GLN A 1 174 ? 3.713 17.450 0.592 1.00 74.81 174 GLN A CA 1
ATOM 1365 C C . GLN A 1 174 ? 4.072 18.763 -0.114 1.00 74.81 174 GLN A C 1
ATOM 1367 O O . GLN A 1 174 ? 4.885 18.744 -1.035 1.00 74.81 174 GLN A O 1
ATOM 1372 N N . GLN A 1 175 ? 3.545 19.904 0.342 1.00 80.75 175 GLN A N 1
ATOM 1373 C CA . GLN A 1 175 ? 3.877 21.211 -0.235 1.00 80.75 175 GLN A CA 1
ATOM 1374 C C . GLN A 1 175 ? 5.356 21.579 -0.073 1.00 80.75 175 GLN A C 1
ATOM 1376 O O . GLN A 1 175 ? 5.962 22.098 -1.010 1.00 80.75 175 GLN A O 1
ATOM 1381 N N . ILE A 1 176 ? 5.956 21.322 1.093 1.00 81.25 176 ILE A N 1
ATOM 1382 C CA . ILE A 1 176 ? 7.378 21.606 1.330 1.00 81.25 176 ILE A CA 1
ATOM 1383 C C . ILE A 1 176 ? 8.245 20.790 0.373 1.00 81.25 176 ILE A C 1
ATOM 1385 O O . ILE A 1 176 ? 9.107 21.358 -0.296 1.00 81.25 176 ILE A O 1
ATOM 1389 N N . VAL A 1 177 ? 7.987 19.486 0.269 1.00 77.50 177 VAL A N 1
ATOM 1390 C CA . VAL A 1 177 ? 8.793 18.582 -0.560 1.00 77.50 177 VAL A CA 1
ATOM 1391 C C . VAL A 1 177 ? 8.570 18.836 -2.053 1.00 77.50 177 VAL A C 1
ATOM 1393 O O . VAL A 1 177 ? 9.528 18.782 -2.819 1.00 77.50 177 VAL A O 1
ATOM 1396 N N . GLN A 1 178 ? 7.344 19.157 -2.480 1.00 75.44 178 GLN A N 1
ATOM 1397 C CA . GLN A 1 178 ? 7.061 19.523 -3.873 1.00 75.44 178 GLN A CA 1
ATOM 1398 C C . GLN A 1 178 ? 7.780 20.812 -4.284 1.00 75.44 178 GLN A C 1
ATOM 1400 O O . GLN A 1 178 ? 8.356 20.874 -5.367 1.00 75.44 178 GLN A O 1
ATOM 1405 N N . ASN A 1 179 ? 7.774 21.830 -3.419 1.00 81.88 179 ASN A N 1
ATOM 1406 C CA . ASN A 1 179 ? 8.431 23.106 -3.704 1.00 81.88 179 ASN A CA 1
ATOM 1407 C C . ASN A 1 179 ? 9.958 23.013 -3.598 1.00 81.88 179 ASN A C 1
ATOM 1409 O O . ASN A 1 179 ? 10.674 23.701 -4.322 1.00 81.88 179 ASN A O 1
ATOM 1413 N N . ASN A 1 180 ? 10.465 22.197 -2.672 1.00 78.38 180 ASN A N 1
ATOM 1414 C CA . ASN A 1 180 ? 11.890 21.974 -2.490 1.00 78.38 180 ASN A CA 1
ATOM 1415 C C . ASN A 1 180 ? 12.170 20.542 -1.990 1.00 78.38 180 ASN A C 1
ATOM 1417 O O . ASN A 1 180 ? 12.147 20.295 -0.778 1.00 78.38 180 ASN A O 1
ATOM 1421 N N . PRO A 1 181 ? 12.533 19.616 -2.895 1.00 69.88 181 PRO A N 1
ATOM 1422 C CA . PRO A 1 181 ? 12.839 18.232 -2.541 1.00 69.88 181 PRO A CA 1
ATOM 1423 C C . PRO A 1 181 ? 13.985 18.065 -1.530 1.00 69.88 181 PRO A C 1
ATOM 1425 O O . PRO A 1 181 ? 14.049 17.040 -0.855 1.00 69.88 181 PRO A O 1
ATOM 1428 N N . TYR A 1 182 ? 14.873 19.059 -1.373 1.00 74.06 182 TYR A N 1
ATOM 1429 C CA . TYR A 1 182 ? 15.966 19.014 -0.392 1.00 74.06 182 TYR A CA 1
ATOM 1430 C C . TYR A 1 182 ? 15.495 19.192 1.058 1.00 74.06 182 TYR A C 1
ATOM 1432 O O . TYR A 1 182 ? 16.225 18.830 1.977 1.00 74.06 182 TYR A O 1
ATOM 1440 N N . ARG A 1 183 ? 14.274 19.696 1.282 1.00 74.12 183 ARG A N 1
ATOM 1441 C CA . ARG A 1 183 ? 13.690 19.886 2.624 1.00 74.12 183 ARG A CA 1
ATOM 1442 C C . ARG A 1 183 ? 12.946 18.650 3.135 1.00 74.12 183 ARG A C 1
ATOM 1444 O O . ARG A 1 183 ? 12.115 18.751 4.025 1.00 74.12 183 ARG A O 1
ATOM 1451 N N . PHE A 1 184 ? 13.225 17.477 2.564 1.00 64.50 184 PHE A N 1
ATOM 1452 C CA . PHE A 1 184 ? 12.565 16.225 2.942 1.00 64.50 184 PHE A CA 1
ATOM 1453 C C . PHE A 1 184 ? 12.799 15.823 4.409 1.00 64.50 184 PHE A C 1
ATOM 1455 O O . PHE A 1 184 ? 11.947 15.163 4.994 1.00 64.50 184 PHE A O 1
ATOM 1462 N N . CYS A 1 185 ? 13.941 16.209 4.987 1.00 69.00 185 CYS A N 1
ATOM 1463 C CA . CYS A 1 185 ? 14.360 15.831 6.342 1.00 69.00 185 CYS A CA 1
ATOM 1464 C C . CYS A 1 185 ? 14.272 16.978 7.369 1.00 69.00 185 CYS A C 1
ATOM 1466 O O . CYS A 1 185 ? 14.872 16.861 8.437 1.00 69.00 185 CYS A O 1
ATOM 1468 N N . GLU A 1 186 ? 13.610 18.089 7.032 1.00 55.09 186 GLU A N 1
ATOM 1469 C CA . GLU A 1 186 ? 13.350 19.203 7.962 1.00 55.09 186 GLU A CA 1
ATOM 1470 C C . GLU A 1 186 ? 12.015 19.035 8.692 1.00 55.09 186 GLU A C 1
ATOM 1472 O O . GLU A 1 186 ? 11.969 19.383 9.893 1.00 55.09 186 GLU A O 1
#

Solvent-accessible surface area (backbone atoms only — not comparable to full-atom values): 11008 Å² total; per-residue (Å²): 134,89,79,91,78,88,79,83,82,79,78,81,74,85,76,81,80,87,81,82,94,81,89,86,87,83,73,83,89,70,79,80,66,78,75,73,95,71,76,73,49,77,58,32,53,63,73,49,51,55,48,24,45,39,50,31,22,59,70,70,72,44,64,66,86,49,44,58,88,43,10,63,62,42,45,51,56,51,47,59,39,40,71,75,34,60,72,44,32,51,50,53,38,51,30,51,51,52,29,48,57,65,33,46,91,26,33,73,32,55,67,26,51,71,39,35,46,71,43,90,71,36,53,69,68,25,25,49,41,34,40,48,46,55,52,49,49,53,41,43,59,49,93,34,27,73,63,44,59,77,37,38,73,60,51,51,39,43,60,60,83,69,6,67,64,54,52,49,50,53,53,50,50,51,52,47,31,72,77,37,66,86,54,70,87,114